Protein AF-A0AAE0R7J4-F1 (afdb_monomer)

Solvent-accessible surface area (backbone atoms only — not comparable to full-atom values): 12531 Å² total; per-residue (Å²): 138,86,79,84,83,80,80,79,62,89,83,64,93,68,50,64,68,46,39,61,54,33,54,76,75,49,68,82,75,88,57,99,50,63,44,72,56,44,67,49,100,83,72,50,68,43,52,47,42,59,65,94,63,86,86,85,73,84,79,70,55,59,58,98,89,43,75,54,78,89,76,80,68,85,74,55,61,62,58,50,51,47,50,50,50,50,50,50,49,50,49,51,52,49,50,50,51,50,52,51,52,51,51,50,51,51,51,52,51,52,50,52,51,52,50,51,52,50,51,52,52,51,52,52,51,50,51,51,50,53,50,50,50,52,51,50,52,50,51,50,50,51,51,50,51,52,50,50,50,53,50,51,50,52,51,52,50,51,51,50,51,51,51,50,53,51,50,50,52,50,52,53,51,52,51,52,51,50,52,52,52,50,52,53,52,51,52,50,50,51,52,51,51,52,51,50,53,52,51,5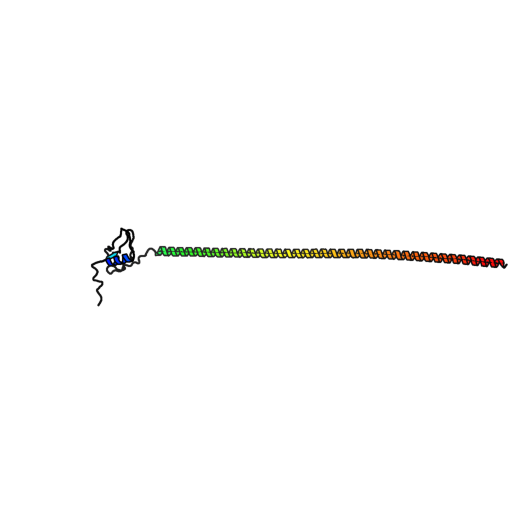2,52,50,53,52,52,52,53,51,53,53,54,60,75,75,109

Mean predicted aligned error: 19.79 Å

InterPro domains:
  IPR001879 GPCR, family 2, extracellular hormone receptor domain [PF02793] (33-70)
  IPR001879 GPCR, family 2, extracellular hormone receptor domain [PS50227] (14-73)
  IPR003051 GPCR, family 2, corticotropin releasing factor receptor [PR01279] (47-58)
  IPR003051 GPCR, family 2, corticotropin releasing factor receptor [PR01279] (60-77)
  IPR036445 GPCR family 2, extracellular hormone receptor domain superfamily [G3DSA:4.10.1240.10] (19-89)
  IPR036445 GPCR family 2, extracellular hormone receptor domain superfamily [SSF111418] (33-71)

Sequence (215 aa):
MEVSLLELLSVEVNCSVADAFGDAAYGNASDFLYCTGTADEIGTCWPRSGAGRVVARPCPDFINGVKYNSTNGGDDDVMMMVMMMVMMMMMMMMMMMVMVVMMMMMMMMMVMMMMMMMVMMVVMMMMMMMMMMMMVMVMVVMMVVMMMMMMMMMVMVMVVMMMMMMMMMVMMVMMMMMMMMVMMVVMMMVMVVMMMMMVMMVMMMMMMMMMVMMW

Foldseek 3Di:
DDDDPVVPPPPDLPLVVLQVVVCVVDPPPVAPAKDPWDADPQSDIDYIGGPPDDDDDQDDQDGPRDGDDSPPPPPVPVVVVVVVVVVVVVVVVVVVVVVVVVVVVVVVVVVVVVVVVVVVVVVVVVVVVVVVVVVVVVVVVVVVVVVVVVVVVVVVVVVVVVVVVVVVVVVVVVVVVVVVVVVVVVVVVVVVVVVVVVVVVVVVVVVVVVVVVVD

pLDDT: mean 76.68, std 13.71, range [39.44, 93.81]

Organism: NCBI:txid175788

Radius of gyration: 76.38 Å; Cα contacts (8 Å, |Δi|>4): 61; chains: 1; bounding box: 148×39×206 Å

Secondary structure (DSSP, 8-state):
----SSSS-SS---THHHHHHHHHHSTT---S-EEPPEE-TTSPEEPPEETT-----PPPSEETTEE------TTHHHHHHHHHHHHHHHHHHHHHHHHHHHHHHHHHHHHHHHHHHHHHHHHHHHHHHHHHHHHHHHHHHHHHHHHHHHHHHHHHHHHHHHHHHHHHHHHHHHHHHHHHHHHHHHHHHHHHHHHHHHHHHHHHHHHHHHHHHT-

Structure (mmCIF, N/CA/C/O backbone):
data_AF-A0AAE0R7J4-F1
#
_entry.id   AF-A0AAE0R7J4-F1
#
loop_
_atom_site.group_PDB
_atom_site.id
_atom_site.type_symbol
_atom_site.label_atom_id
_atom_site.label_alt_id
_atom_site.label_comp_id
_atom_site.label_asym_id
_atom_site.label_entity_id
_atom_site.label_seq_id
_atom_site.pdbx_PDB_ins_code
_atom_site.Cartn_x
_atom_site.Cartn_y
_atom_site.Cartn_z
_atom_site.occupancy
_atom_site.B_iso_or_equiv
_atom_site.auth_seq_id
_atom_site.auth_comp_id
_atom_site.auth_asym_id
_atom_site.auth_atom_id
_atom_site.pdbx_PDB_model_num
ATOM 1 N N . MET A 1 1 ? -40.544 9.259 118.645 1.00 42.66 1 MET A N 1
ATOM 2 C CA . MET A 1 1 ? -41.172 10.496 118.142 1.00 42.66 1 MET A CA 1
ATOM 3 C C . MET A 1 1 ? -40.492 10.757 116.811 1.00 42.66 1 MET A C 1
ATOM 5 O O . MET A 1 1 ? -39.319 11.069 116.837 1.00 42.66 1 MET A O 1
ATOM 9 N N . GLU A 1 2 ? -41.035 10.422 115.649 1.00 39.44 2 GLU A N 1
ATOM 10 C CA . GLU A 1 2 ? -42.417 10.564 115.195 1.00 39.44 2 GLU A CA 1
ATOM 11 C C . GLU A 1 2 ? -42.809 9.344 114.348 1.00 39.44 2 GLU A C 1
ATOM 13 O O . GLU A 1 2 ? -42.431 9.196 113.192 1.00 39.44 2 GLU A O 1
ATOM 18 N N . VAL A 1 3 ? -43.538 8.431 114.976 1.00 41.16 3 VAL A N 1
ATOM 19 C CA . VAL A 1 3 ? -44.507 7.575 114.292 1.00 41.16 3 VAL A CA 1
ATOM 20 C C . VAL A 1 3 ? -45.850 8.249 114.585 1.00 41.16 3 VAL A C 1
ATOM 22 O O . VAL A 1 3 ? -45.965 8.898 115.627 1.00 41.16 3 VAL A O 1
ATOM 25 N N . SER A 1 4 ? -46.829 8.100 113.693 1.00 48.62 4 SER A N 1
ATOM 26 C CA . SER A 1 4 ? -48.234 8.513 113.893 1.00 48.62 4 SER A CA 1
ATOM 27 C C . SER A 1 4 ? -48.632 9.908 113.383 1.00 48.62 4 SER A C 1
ATOM 29 O O . SER A 1 4 ? -49.157 10.730 114.124 1.00 48.62 4 SER A O 1
ATOM 31 N N . LEU A 1 5 ? -48.500 10.133 112.072 1.00 44.12 5 LEU A N 1
ATOM 32 C CA . LEU A 1 5 ? -49.376 11.077 111.348 1.00 44.12 5 LEU A CA 1
ATOM 33 C C . LEU A 1 5 ? -49.979 10.488 110.056 1.00 44.12 5 LEU A C 1
ATOM 35 O O . LEU A 1 5 ? -50.785 11.135 109.401 1.00 44.12 5 LEU A O 1
ATOM 39 N N . LEU A 1 6 ? -49.648 9.233 109.725 1.00 46.31 6 LEU A N 1
ATOM 40 C CA . LEU A 1 6 ? -50.167 8.507 108.554 1.00 46.31 6 LEU A CA 1
ATOM 41 C C . LEU A 1 6 ? -51.230 7.444 108.897 1.00 46.31 6 LEU A C 1
ATOM 43 O O . LEU A 1 6 ? -51.867 6.919 107.995 1.00 46.31 6 LEU A O 1
ATOM 47 N N . GLU A 1 7 ? -51.472 7.162 110.182 1.00 45.75 7 GLU A N 1
ATOM 48 C CA . GLU A 1 7 ? -52.477 6.180 110.641 1.00 45.75 7 GLU A CA 1
ATOM 49 C C . GLU A 1 7 ? -53.828 6.798 111.056 1.00 45.75 7 GLU A C 1
ATOM 51 O O . GLU A 1 7 ? -54.734 6.068 111.443 1.00 45.75 7 GLU A O 1
ATOM 56 N N . LEU A 1 8 ? -54.000 8.124 110.956 1.00 41.91 8 LEU A N 1
ATOM 57 C CA . LEU A 1 8 ? -55.230 8.820 111.384 1.00 41.91 8 LEU A CA 1
ATOM 58 C C . LEU A 1 8 ? -56.056 9.453 110.251 1.00 41.91 8 LEU A C 1
ATOM 60 O O . LEU A 1 8 ? -57.035 10.135 110.531 1.00 41.91 8 LEU A O 1
ATOM 64 N N . LEU A 1 9 ? -55.718 9.206 108.982 1.00 42.69 9 LEU A N 1
ATOM 65 C CA . LEU A 1 9 ? -56.510 9.671 107.827 1.00 42.69 9 LEU A CA 1
ATOM 66 C C . LEU A 1 9 ? -57.188 8.535 107.045 1.00 42.69 9 LEU A C 1
ATOM 68 O O . LEU A 1 9 ? -57.668 8.736 105.935 1.00 42.69 9 LEU A O 1
ATOM 72 N N . SER A 1 10 ? -57.305 7.347 107.641 1.00 46.66 10 SER A N 1
ATOM 73 C CA . SER A 1 10 ? -58.068 6.222 107.083 1.00 46.66 10 SER A CA 1
ATOM 74 C C . SER A 1 10 ? -59.595 6.385 107.158 1.00 46.66 10 SER A C 1
ATOM 76 O O . SER A 1 10 ? -60.314 5.444 106.839 1.00 46.66 10 SER A O 1
ATOM 78 N N . VAL A 1 11 ? -60.129 7.558 107.520 1.00 52.44 11 VAL A N 1
ATOM 79 C CA . VAL A 1 11 ? -61.579 7.821 107.496 1.00 52.44 11 VAL A CA 1
ATOM 80 C C . VAL A 1 11 ? -61.854 9.251 107.033 1.00 52.44 11 VAL A C 1
ATOM 82 O O . VAL A 1 11 ? -62.217 10.108 107.823 1.00 52.44 11 VAL A O 1
ATOM 85 N N . GLU A 1 12 ? -61.591 9.499 105.751 1.00 46.53 12 GLU A N 1
ATOM 86 C CA . GLU A 1 12 ? -62.303 10.411 104.839 1.00 46.53 12 GLU A CA 1
ATOM 87 C C . GLU A 1 12 ? -61.490 10.419 103.535 1.00 46.53 12 GLU A C 1
ATOM 89 O O . GLU A 1 12 ? -60.526 11.167 103.382 1.00 46.53 12 GLU A O 1
ATOM 94 N N . VAL A 1 13 ? -61.819 9.518 102.599 1.00 56.06 13 VAL A N 1
ATOM 95 C CA . VAL A 1 13 ? -61.161 9.449 101.283 1.00 56.06 13 VAL A CA 1
ATOM 96 C C . VAL A 1 13 ? -61.583 10.678 100.476 1.00 56.06 13 VAL A C 1
ATOM 98 O O . VAL A 1 13 ? -62.526 10.652 99.689 1.00 56.06 13 VAL A O 1
ATOM 101 N N . ASN A 1 14 ? -60.925 11.804 100.729 1.00 57.50 14 ASN A N 1
ATOM 102 C CA . ASN A 1 14 ? -61.206 13.061 100.061 1.00 57.50 14 ASN A CA 1
ATOM 103 C C . ASN A 1 14 ? -60.398 13.121 98.754 1.00 57.50 14 ASN A C 1
ATOM 105 O O . ASN A 1 14 ? -59.261 13.590 98.723 1.00 57.50 14 ASN A O 1
ATOM 109 N N . CYS A 1 15 ? -60.982 12.629 97.656 1.00 66.88 15 CYS A N 1
ATOM 110 C CA . CYS A 1 15 ? -60.344 12.597 96.330 1.00 66.88 15 CYS A CA 1
ATOM 111 C C . CYS A 1 15 ? -60.151 13.984 95.678 1.00 66.88 15 CYS A C 1
ATOM 113 O O . CYS A 1 15 ? -59.677 14.074 94.546 1.00 66.88 15 CYS A O 1
ATOM 115 N N . SER A 1 16 ? -60.445 15.072 96.394 1.00 63.25 16 SER A N 1
ATOM 116 C CA . SER A 1 16 ? -60.279 16.458 95.934 1.00 63.25 16 SER A CA 1
ATOM 117 C C . SER A 1 16 ? -58.837 16.818 95.551 1.00 63.25 16 SER A C 1
ATOM 119 O O . SER A 1 16 ? -58.625 17.611 94.635 1.00 63.25 16 SER A O 1
ATOM 121 N N . VAL A 1 17 ? -57.833 16.196 96.179 1.00 64.56 17 VAL A N 1
ATOM 122 C CA . VAL A 1 17 ? -56.418 16.388 95.801 1.00 64.56 17 VAL A CA 1
ATOM 123 C C . VAL A 1 17 ? -56.107 15.758 94.436 1.00 64.56 17 VAL A C 1
ATOM 125 O O . VAL A 1 17 ? -55.297 16.295 93.681 1.00 64.56 17 VAL A O 1
ATOM 128 N N . ALA A 1 18 ? -56.761 14.644 94.087 1.00 61.81 18 ALA A N 1
ATOM 129 C CA . ALA A 1 18 ? -56.584 13.990 92.790 1.00 61.81 18 ALA A CA 1
ATOM 130 C C . ALA A 1 18 ? -57.288 14.758 91.659 1.00 61.81 18 ALA A C 1
ATOM 132 O O . ALA A 1 18 ? -56.744 14.844 90.558 1.00 61.81 18 ALA A O 1
ATOM 133 N N . ASP A 1 19 ? -58.441 15.371 91.944 1.00 60.12 19 ASP A N 1
ATOM 134 C CA . ASP A 1 19 ? -59.138 16.247 90.994 1.00 60.12 19 ASP A CA 1
ATOM 135 C C . ASP A 1 19 ? -58.323 17.514 90.674 1.00 60.12 19 ASP A C 1
ATOM 137 O O . ASP A 1 19 ? -58.206 17.881 89.505 1.00 60.12 19 ASP A O 1
ATOM 141 N N . ALA A 1 20 ? -57.648 18.114 91.664 1.00 59.53 20 ALA A N 1
ATOM 142 C CA . ALA A 1 20 ? -56.785 19.282 91.443 1.00 59.53 20 ALA A CA 1
ATOM 143 C C . ALA A 1 20 ? -55.580 18.993 90.520 1.00 59.53 20 ALA A C 1
ATOM 145 O O . ALA A 1 20 ? -55.134 19.870 89.779 1.00 59.53 20 ALA A O 1
ATOM 146 N N . PHE A 1 21 ? -55.056 17.762 90.534 1.00 59.38 21 PHE A N 1
ATOM 147 C CA . PHE A 1 21 ? -53.996 17.334 89.611 1.00 59.38 21 PHE A CA 1
ATOM 148 C C . PHE A 1 21 ? -54.524 16.992 88.210 1.00 59.38 21 PHE A C 1
ATOM 150 O O . PHE A 1 21 ? -53.788 17.141 87.231 1.00 59.38 21 PHE A O 1
ATOM 157 N N . GLY A 1 22 ? -55.781 16.554 88.101 1.00 58.59 22 GLY A N 1
ATOM 158 C CA . GLY A 1 22 ? -56.435 16.275 86.821 1.00 58.59 22 GLY A CA 1
ATOM 159 C C . GLY A 1 22 ? -56.582 17.530 85.958 1.00 58.59 22 GLY A C 1
ATOM 160 O O . GLY A 1 22 ? -56.245 17.497 84.773 1.00 58.59 22 GLY A O 1
ATOM 161 N N . ASP A 1 23 ? -56.975 18.650 86.569 1.00 54.69 23 ASP A N 1
ATOM 162 C CA . ASP A 1 23 ? -57.183 19.926 85.868 1.00 54.69 23 ASP A CA 1
ATOM 163 C C . ASP A 1 23 ? -55.876 20.551 85.335 1.00 54.69 23 ASP A C 1
ATOM 165 O O . ASP A 1 23 ? -55.885 21.247 84.319 1.00 54.69 23 ASP A O 1
ATOM 169 N N . ALA A 1 24 ? -54.728 20.270 85.967 1.00 54.16 24 ALA A N 1
ATOM 170 C CA . ALA A 1 24 ? -53.419 20.732 85.492 1.00 54.16 24 ALA A CA 1
ATOM 171 C C . ALA A 1 24 ? -52.868 19.898 84.317 1.00 54.16 24 ALA A C 1
ATOM 173 O O . ALA A 1 24 ? -52.092 20.409 83.508 1.00 54.16 24 ALA A O 1
ATOM 174 N N . ALA A 1 25 ? -53.254 18.620 84.217 1.00 54.75 25 ALA A N 1
ATOM 175 C CA . ALA A 1 25 ? -52.789 17.703 83.172 1.00 54.75 25 ALA A CA 1
ATOM 176 C C . ALA A 1 25 ? -53.709 17.671 81.937 1.00 54.75 25 ALA A C 1
ATOM 178 O O . ALA A 1 25 ? -53.241 17.414 80.827 1.00 54.75 25 ALA A O 1
ATOM 179 N N . TYR A 1 26 ? -55.002 17.949 82.115 1.00 57.03 26 TYR A N 1
ATOM 180 C CA . TYR A 1 26 ? -56.009 17.971 81.056 1.00 57.03 26 TYR A CA 1
ATOM 181 C C . TYR A 1 26 ? -56.656 19.357 80.992 1.00 57.03 26 TYR A C 1
ATOM 183 O O . TYR A 1 26 ? -57.734 19.589 81.531 1.00 57.03 26 TYR A O 1
ATOM 191 N N . GLY A 1 27 ? -55.973 20.296 80.332 1.00 50.22 27 GLY A N 1
ATOM 192 C CA . GLY A 1 27 ? -56.477 21.654 80.134 1.00 50.22 27 GLY A CA 1
ATOM 193 C C . GLY A 1 27 ? -57.901 21.665 79.570 1.00 50.22 27 GLY A C 1
ATOM 194 O O . GLY A 1 27 ? -58.172 20.956 78.605 1.00 50.22 27 GLY A O 1
ATOM 195 N N . ASN A 1 28 ? -58.783 22.458 80.195 1.00 53.09 28 ASN A N 1
ATOM 196 C CA . ASN A 1 28 ? -60.159 22.778 79.788 1.00 53.09 28 ASN A CA 1
ATOM 197 C C . ASN A 1 28 ? -60.787 21.770 78.809 1.00 53.09 28 ASN A C 1
ATOM 199 O O . ASN A 1 28 ? -61.006 22.078 77.633 1.00 53.09 28 ASN A O 1
ATOM 203 N N . ALA A 1 29 ? -61.093 20.566 79.302 1.00 53.84 29 ALA A N 1
ATOM 204 C CA . ALA A 1 29 ? -61.943 19.625 78.587 1.00 53.84 29 ALA A CA 1
ATOM 205 C C . ALA A 1 29 ? -63.323 20.272 78.393 1.00 53.84 29 ALA A C 1
ATOM 207 O O . ALA A 1 29 ? -64.156 20.309 79.294 1.00 53.84 29 ALA A O 1
ATOM 208 N N . SER A 1 30 ? -63.545 20.819 77.203 1.00 56.62 30 SER A N 1
ATOM 209 C CA . SER A 1 30 ? -64.790 21.449 76.758 1.00 56.62 30 SER A CA 1
ATOM 210 C C . SER A 1 30 ? -65.842 20.416 76.320 1.00 56.62 30 SER A C 1
ATOM 212 O O . SER A 1 30 ? -66.694 20.709 75.487 1.00 56.62 30 SER A O 1
ATOM 214 N N . ASP A 1 31 ? -65.822 19.222 76.921 1.00 57.09 31 ASP A N 1
ATOM 215 C CA . ASP A 1 31 ? -66.754 18.135 76.630 1.00 57.09 31 ASP A CA 1
ATOM 216 C C . ASP A 1 31 ? -67.822 18.037 77.725 1.00 57.09 31 ASP A C 1
ATOM 218 O O . ASP A 1 31 ? -67.545 17.827 78.906 1.00 57.09 31 ASP A O 1
ATOM 222 N N . PHE A 1 32 ? -69.078 18.177 77.309 1.00 63.38 32 PHE A N 1
ATOM 223 C CA . PHE A 1 32 ? -70.279 18.242 78.149 1.00 63.38 32 PHE A CA 1
ATOM 224 C C . PHE A 1 32 ? -70.572 16.941 78.940 1.00 63.38 32 PHE A C 1
ATOM 226 O O . PHE A 1 32 ? -71.517 16.900 79.724 1.00 63.38 32 PHE A O 1
ATOM 233 N N . LEU A 1 33 ? -69.769 15.879 78.763 1.00 72.00 33 LEU A N 1
ATOM 234 C CA . LEU A 1 33 ? -69.853 14.608 79.490 1.00 72.00 33 LEU A CA 1
ATOM 235 C C . LEU A 1 33 ? -68.482 14.210 80.069 1.00 72.00 33 LEU A C 1
ATOM 237 O O . LEU A 1 33 ? -67.529 13.936 79.338 1.00 72.00 33 LEU A O 1
ATOM 241 N N . TYR A 1 34 ? -68.409 14.098 81.393 1.00 77.06 34 TYR A N 1
ATOM 242 C CA . TYR A 1 34 ? -67.220 13.672 82.129 1.00 77.06 34 TYR A CA 1
ATOM 243 C C . TYR A 1 34 ? -67.593 12.687 83.241 1.00 77.06 34 TYR A C 1
ATOM 245 O O . TYR A 1 34 ? -68.695 12.734 83.787 1.00 77.06 34 TYR A O 1
ATOM 253 N N . CYS A 1 35 ? -66.655 11.815 83.599 1.00 77.75 35 CYS A N 1
ATOM 254 C CA . CYS A 1 35 ? -66.719 10.984 84.793 1.00 77.75 35 CYS A CA 1
ATOM 255 C C . CYS A 1 35 ? -66.045 11.742 85.942 1.00 77.75 35 CYS A C 1
ATOM 257 O O . CYS A 1 35 ? -64.885 12.140 85.823 1.00 77.75 35 CYS A O 1
ATOM 259 N N . THR A 1 36 ? -66.777 11.985 87.029 1.00 77.88 36 THR A N 1
ATOM 260 C CA . THR A 1 36 ? -66.238 12.609 88.248 1.00 77.88 36 THR A CA 1
ATOM 261 C C . THR A 1 36 ? -65.202 11.710 88.908 1.00 77.88 36 THR A C 1
ATOM 263 O O . THR A 1 36 ? -65.285 10.485 88.786 1.00 77.88 36 THR A O 1
ATOM 266 N N . GLY A 1 37 ? -64.248 12.311 89.622 1.00 77.00 37 GLY A N 1
ATOM 267 C CA . GLY A 1 37 ? -63.324 11.543 90.438 1.00 77.00 37 GLY A CA 1
ATOM 268 C C . GLY A 1 37 ? -64.090 10.711 91.466 1.00 77.00 37 GLY A C 1
ATOM 269 O O . GLY A 1 37 ? -65.016 11.203 92.112 1.00 77.00 37 GLY A O 1
ATOM 270 N N . THR A 1 38 ? -63.762 9.427 91.571 1.00 78.88 38 THR A N 1
ATOM 271 C CA . THR A 1 38 ? -64.436 8.488 92.479 1.00 78.88 38 THR A CA 1
ATOM 272 C C . THR A 1 38 ? -63.402 7.649 93.208 1.00 78.88 38 THR A C 1
ATOM 274 O O . THR A 1 38 ? -62.336 7.357 92.670 1.00 78.88 38 THR A O 1
ATOM 277 N N . ALA A 1 39 ? -63.697 7.294 94.453 1.00 79.81 39 ALA A N 1
ATOM 278 C CA . ALA A 1 39 ? -62.933 6.286 95.168 1.00 79.81 39 ALA A CA 1
ATOM 279 C C . ALA A 1 39 ? -63.532 4.912 94.866 1.00 79.81 39 ALA A C 1
ATOM 281 O O . ALA A 1 39 ? -64.756 4.761 94.876 1.00 79.81 39 ALA A O 1
ATOM 282 N N . ASP A 1 40 ? -62.682 3.927 94.602 1.00 78.94 40 ASP A N 1
ATOM 283 C CA . ASP A 1 40 ? -63.113 2.532 94.561 1.00 78.94 40 ASP A CA 1
ATOM 284 C C . ASP A 1 40 ? -63.216 1.924 95.971 1.00 78.94 40 ASP A C 1
ATOM 286 O O . ASP A 1 40 ? -62.810 2.519 96.972 1.00 78.94 40 ASP A O 1
ATOM 290 N N . GLU A 1 41 ? -63.753 0.704 96.053 1.00 76.81 41 GLU A N 1
ATOM 291 C CA . GLU A 1 41 ? -63.905 -0.053 97.308 1.00 76.81 41 GLU A CA 1
ATOM 292 C C . GLU A 1 41 ? -62.565 -0.396 97.984 1.00 76.81 41 GLU A C 1
ATOM 294 O O . GLU A 1 41 ? -62.541 -0.869 99.119 1.00 76.81 41 GLU A O 1
ATOM 299 N N . ILE A 1 42 ? -61.444 -0.148 97.301 1.00 72.69 42 ILE A N 1
ATOM 300 C CA . ILE A 1 42 ? -60.087 -0.423 97.773 1.00 72.69 42 ILE A CA 1
ATOM 301 C C . ILE A 1 42 ? -59.423 0.859 98.316 1.00 72.69 42 ILE A C 1
ATOM 303 O O . ILE A 1 42 ? -58.293 0.826 98.803 1.00 72.69 42 ILE A O 1
ATOM 307 N N . GLY A 1 43 ? -60.130 1.995 98.280 1.00 73.62 43 GLY A N 1
ATOM 308 C CA . GLY A 1 43 ? -59.646 3.286 98.769 1.00 73.62 43 GLY A CA 1
ATOM 309 C C . GLY A 1 43 ? -58.726 4.016 97.786 1.00 73.62 43 GLY A C 1
ATOM 310 O O . GLY A 1 43 ? -58.049 4.969 98.176 1.00 73.62 43 GLY A O 1
ATOM 311 N N . THR A 1 44 ? -58.692 3.603 96.517 1.00 75.62 44 THR A N 1
ATOM 312 C CA . THR A 1 44 ? -57.918 4.269 95.465 1.00 75.62 44 THR A CA 1
ATOM 313 C C . THR A 1 44 ? -58.767 5.347 94.797 1.00 75.62 44 THR A C 1
ATOM 315 O O . THR A 1 44 ? -59.860 5.083 94.301 1.00 75.62 44 THR A O 1
ATOM 318 N N . CYS A 1 45 ? -58.254 6.579 94.750 1.00 82.44 45 CYS A N 1
ATOM 319 C CA . CYS A 1 45 ? -58.904 7.673 94.031 1.00 82.44 45 CYS A CA 1
ATOM 320 C C . CYS A 1 45 ? -58.617 7.602 92.526 1.00 82.44 45 CYS A C 1
ATOM 322 O O . CYS A 1 45 ? -57.460 7.639 92.088 1.00 82.44 45 CYS A O 1
ATOM 324 N N . TRP A 1 46 ? -59.688 7.585 91.742 1.00 80.31 46 TRP A N 1
ATOM 325 C CA . TRP A 1 46 ? -59.683 7.733 90.293 1.00 80.31 46 TRP A CA 1
ATOM 326 C C . TRP A 1 46 ? -59.881 9.211 89.942 1.00 80.31 46 TRP A C 1
ATOM 328 O O . TRP A 1 46 ? -60.830 9.812 90.444 1.00 80.31 46 TRP A O 1
ATOM 338 N N . PRO A 1 47 ? -59.007 9.827 89.125 1.00 77.56 47 PRO A N 1
ATOM 339 C CA . PRO A 1 47 ? -59.145 11.232 88.756 1.00 77.56 47 PRO A CA 1
ATOM 340 C C . PRO A 1 47 ? -60.291 11.436 87.759 1.00 77.56 47 PRO A C 1
ATOM 342 O O . PRO A 1 47 ? -60.656 10.521 87.010 1.00 77.56 47 PRO A O 1
ATOM 345 N N . ARG A 1 48 ? -60.816 12.663 87.703 1.00 76.81 48 ARG A N 1
ATOM 346 C CA . ARG A 1 48 ? -61.776 13.074 86.675 1.00 76.81 48 ARG A CA 1
ATOM 347 C C . ARG A 1 48 ? -61.270 12.759 85.262 1.00 76.81 48 ARG A C 1
ATOM 349 O O . ARG A 1 48 ? -60.115 13.015 84.925 1.00 76.81 48 ARG A O 1
ATOM 356 N N . SER A 1 49 ? -62.152 12.224 84.420 1.00 76.12 49 SER A N 1
ATOM 357 C CA . SER A 1 49 ? -61.831 11.851 83.035 1.00 76.12 49 SER A CA 1
ATOM 358 C C . SER A 1 49 ? -62.970 12.176 82.066 1.00 76.12 49 SER A C 1
ATOM 360 O O . SER A 1 49 ? -64.132 12.266 82.458 1.00 76.12 49 SER A O 1
ATOM 362 N N . GLY A 1 50 ? -62.644 12.401 80.790 1.00 78.06 50 GLY A N 1
ATOM 363 C CA . GLY A 1 50 ? -63.644 12.612 79.736 1.00 78.06 50 GLY A CA 1
ATOM 364 C C . GLY A 1 50 ? -64.375 11.313 79.386 1.00 78.06 50 GLY A C 1
ATOM 365 O O . GLY A 1 50 ? -63.753 10.247 79.346 1.00 78.06 50 GLY A O 1
ATOM 366 N N . ALA A 1 51 ? -65.683 11.389 79.120 1.00 73.62 51 ALA A N 1
ATOM 367 C CA . ALA A 1 51 ? -66.474 10.205 78.791 1.00 73.62 51 ALA A CA 1
ATOM 368 C C . ALA A 1 51 ? -65.936 9.492 77.533 1.00 73.62 51 ALA A C 1
ATOM 370 O O . ALA A 1 51 ? -65.615 10.123 76.528 1.00 73.62 51 ALA A O 1
ATOM 371 N N . GLY A 1 52 ? -65.828 8.161 77.595 1.00 75.19 52 GLY A N 1
ATOM 372 C CA . GLY A 1 52 ? -65.324 7.329 76.493 1.00 75.19 52 GLY A CA 1
ATOM 373 C C . GLY A 1 52 ? -63.807 7.105 76.476 1.00 75.19 52 GLY A C 1
ATOM 374 O O . GLY A 1 52 ? -63.317 6.403 75.593 1.00 75.19 52 GLY A O 1
ATOM 375 N N . ARG A 1 53 ? -63.051 7.647 77.441 1.00 72.06 53 ARG A N 1
ATOM 376 C CA . ARG A 1 53 ? -61.621 7.342 77.609 1.00 72.06 53 ARG A CA 1
ATOM 377 C C . ARG A 1 53 ? -61.401 6.307 78.707 1.00 72.06 53 ARG A C 1
ATOM 379 O O . ARG A 1 53 ? -61.993 6.388 79.777 1.00 72.06 53 ARG A O 1
ATOM 386 N N . VAL A 1 54 ? -60.508 5.354 78.448 1.00 76.50 54 VAL A N 1
ATOM 387 C CA . VAL A 1 54 ? -60.060 4.382 79.451 1.00 76.50 54 VAL A CA 1
ATOM 388 C C . VAL A 1 54 ? -58.943 5.018 80.270 1.00 76.50 54 VAL A C 1
ATOM 390 O O . VAL A 1 54 ? -57.906 5.397 79.726 1.00 76.50 54 VAL A O 1
ATOM 393 N N . VAL A 1 55 ? -59.153 5.139 81.578 1.00 73.50 55 VAL A N 1
ATOM 394 C CA . VAL A 1 55 ? -58.113 5.558 82.520 1.00 73.50 55 VAL A CA 1
ATOM 395 C C . VAL A 1 55 ? -57.438 4.298 83.038 1.00 73.50 55 VAL A C 1
ATOM 397 O O . VAL A 1 55 ? -58.067 3.490 83.710 1.00 73.50 55 VAL A O 1
ATOM 400 N N . ALA A 1 56 ? -56.162 4.118 82.710 1.00 73.19 56 ALA A N 1
ATOM 401 C CA . ALA A 1 56 ? -55.355 3.026 83.236 1.00 73.19 56 ALA A CA 1
ATOM 402 C C . ALA A 1 56 ? -54.354 3.588 84.246 1.00 73.19 56 ALA A C 1
ATOM 404 O O . ALA A 1 56 ? -53.591 4.505 83.932 1.00 73.19 56 ALA A O 1
ATOM 405 N N . ARG A 1 57 ? -54.352 3.031 85.457 1.00 68.94 57 ARG A N 1
ATOM 406 C CA . ARG A 1 57 ? -53.308 3.270 86.451 1.00 68.94 57 ARG A CA 1
ATOM 407 C C . ARG A 1 57 ? -52.639 1.947 86.809 1.00 68.94 57 ARG A C 1
ATOM 409 O O . ARG A 1 57 ? -53.329 0.929 86.880 1.00 68.94 57 ARG A O 1
ATOM 416 N N . PRO A 1 58 ? -51.315 1.948 87.028 1.00 67.94 58 PRO A N 1
ATOM 417 C CA . PRO A 1 58 ? -50.652 0.787 87.592 1.00 67.94 58 PRO A CA 1
ATOM 418 C C . PRO A 1 58 ? -51.263 0.478 88.962 1.00 67.94 58 PRO A C 1
ATOM 420 O O . PRO A 1 58 ? -51.588 1.392 89.725 1.00 67.94 58 PRO A O 1
ATOM 423 N N . CYS A 1 59 ? -51.453 -0.811 89.242 1.00 69.50 59 CYS A N 1
ATOM 424 C CA . CYS A 1 59 ? -51.9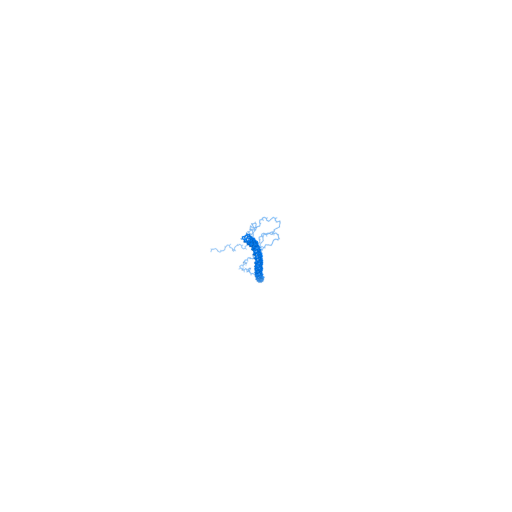85 -1.264 90.521 1.00 69.50 59 CYS A CA 1
ATOM 425 C C . CYS A 1 59 ? -51.044 -0.815 91.654 1.00 69.50 59 CYS A C 1
ATOM 427 O O . CYS A 1 59 ? -49.826 -0.868 91.473 1.00 69.50 59 CYS A O 1
ATOM 429 N N . PRO A 1 60 ? -51.573 -0.359 92.802 1.00 71.62 60 PRO A N 1
ATOM 430 C CA . PRO A 1 60 ? -50.747 0.034 93.933 1.00 71.62 60 PRO A CA 1
ATOM 431 C C . PRO A 1 60 ? -49.943 -1.160 94.453 1.00 71.62 60 PRO A C 1
ATOM 433 O O . PRO A 1 60 ? -50.453 -2.274 94.563 1.00 71.62 60 PRO A O 1
ATOM 436 N N . ASP A 1 61 ? -48.686 -0.911 94.819 1.00 72.88 61 ASP A N 1
ATOM 437 C CA . ASP A 1 61 ? -47.774 -1.970 95.255 1.00 72.88 61 ASP A CA 1
ATOM 438 C C . ASP A 1 61 ? -48.190 -2.606 96.591 1.00 72.88 61 ASP A C 1
ATOM 440 O O . ASP A 1 61 ? -47.772 -3.723 96.883 1.00 72.88 61 ASP A O 1
ATOM 444 N N . PHE A 1 62 ? -49.011 -1.927 97.403 1.00 72.19 62 PHE A N 1
ATOM 445 C CA . PHE A 1 62 ? -49.476 -2.404 98.707 1.00 72.19 62 PHE A CA 1
ATOM 446 C C . PHE A 1 62 ? -50.949 -2.055 98.943 1.00 72.19 62 PHE A C 1
ATOM 448 O O . PHE A 1 62 ? -51.340 -0.900 98.787 1.00 72.19 62 PHE A O 1
ATOM 455 N N . ILE A 1 63 ? -51.747 -3.027 99.395 1.00 76.31 63 ILE A N 1
ATOM 456 C CA . ILE A 1 63 ? -53.122 -2.810 99.882 1.00 76.31 63 ILE A CA 1
ATOM 457 C C . ILE A 1 63 ? -53.252 -3.544 101.221 1.00 76.31 63 ILE A C 1
ATOM 459 O O . ILE A 1 63 ? -52.879 -4.713 101.321 1.00 76.31 63 ILE A O 1
ATOM 463 N N . ASN A 1 64 ? -53.742 -2.862 102.263 1.00 68.12 64 ASN A N 1
ATOM 464 C CA . ASN A 1 64 ? -53.927 -3.417 103.616 1.00 68.12 64 ASN A CA 1
ATOM 465 C C . ASN A 1 64 ? -52.679 -4.129 104.190 1.00 68.12 64 ASN A C 1
ATOM 467 O O . ASN A 1 64 ? -52.790 -5.139 104.880 1.00 68.12 64 ASN A O 1
ATOM 471 N N . GLY A 1 65 ? -51.479 -3.617 103.888 1.00 72.31 65 GLY A N 1
ATOM 472 C CA . GLY A 1 65 ? -50.206 -4.151 104.394 1.00 72.31 65 GLY A CA 1
ATOM 473 C C . GLY A 1 65 ? -49.625 -5.337 103.612 1.00 72.31 65 GLY A C 1
ATOM 474 O O . GLY A 1 65 ? -48.550 -5.819 103.967 1.00 72.31 65 GLY A O 1
ATOM 475 N N . VAL A 1 66 ? -50.278 -5.791 102.536 1.00 70.19 66 VAL A N 1
ATOM 476 C CA . VAL A 1 66 ? -49.797 -6.887 101.676 1.00 70.19 66 VAL A CA 1
ATOM 477 C C . VAL A 1 66 ? -49.261 -6.326 100.357 1.00 70.19 66 VAL A C 1
ATOM 479 O O . VAL A 1 66 ? -49.942 -5.532 99.709 1.00 70.19 66 VAL A O 1
ATOM 482 N N . LYS A 1 67 ? -48.046 -6.739 99.960 1.00 77.31 67 LYS A N 1
ATOM 483 C CA . LYS A 1 67 ? -47.402 -6.322 98.703 1.00 77.31 67 LYS A CA 1
ATOM 484 C C . LYS A 1 67 ? -47.931 -7.128 97.512 1.00 77.31 67 LYS A C 1
ATOM 486 O O . LYS A 1 67 ? -47.770 -8.349 97.505 1.00 77.31 67 LYS A O 1
ATOM 491 N N . TYR A 1 68 ? -48.487 -6.472 96.495 1.00 64.44 68 TYR A N 1
ATOM 492 C CA . TYR A 1 68 ? -48.903 -7.121 95.247 1.00 64.44 68 TYR A CA 1
ATOM 493 C C . TYR A 1 68 ? -47.736 -7.148 94.259 1.00 64.44 68 TYR A C 1
ATOM 495 O O . TYR A 1 68 ? -47.052 -6.151 94.042 1.00 64.44 68 TYR A O 1
ATOM 503 N N . ASN A 1 69 ? -47.463 -8.321 93.687 1.00 62.97 69 ASN A N 1
ATOM 504 C CA . ASN A 1 69 ? -46.361 -8.496 92.754 1.00 62.97 69 ASN A CA 1
ATOM 505 C C . ASN A 1 69 ? -46.850 -8.240 91.322 1.00 62.97 69 ASN A C 1
ATOM 507 O O . ASN A 1 69 ? -47.363 -9.140 90.663 1.00 62.97 69 ASN A O 1
ATOM 511 N N . SER A 1 70 ? -46.681 -7.012 90.836 1.00 58.81 70 SER A N 1
ATOM 512 C CA . SER A 1 70 ? -47.101 -6.556 89.499 1.00 58.81 70 SER A CA 1
ATOM 513 C C . SER A 1 70 ? -46.278 -7.148 88.336 1.00 58.81 70 SER A C 1
ATOM 515 O O . SER A 1 70 ? -46.313 -6.625 87.229 1.00 58.81 70 SER A O 1
ATOM 517 N N . THR A 1 71 ? -45.519 -8.227 88.565 1.00 55.50 71 THR A N 1
ATOM 518 C CA . THR A 1 71 ? -44.635 -8.880 87.579 1.00 55.50 71 THR A CA 1
ATOM 519 C C . THR A 1 71 ? -45.223 -10.160 86.972 1.00 55.50 71 THR A C 1
ATOM 521 O O . THR A 1 71 ? -44.482 -11.033 86.535 1.00 55.50 71 THR A O 1
ATOM 524 N N . ASN A 1 72 ? -46.549 -10.277 86.862 1.00 52.72 72 ASN A N 1
ATOM 525 C CA . ASN A 1 72 ? -47.166 -11.306 86.012 1.00 52.72 72 ASN A CA 1
ATOM 526 C C . ASN A 1 72 ? -47.262 -10.817 84.555 1.00 52.72 72 ASN A C 1
ATOM 528 O O . ASN A 1 72 ? -48.348 -10.616 84.021 1.00 52.72 72 ASN A O 1
ATOM 532 N N . GLY A 1 73 ? -46.102 -10.621 83.924 1.00 51.31 73 GLY A N 1
ATOM 533 C CA . GLY A 1 73 ? -45.942 -10.467 82.473 1.00 51.31 73 GLY A CA 1
ATOM 534 C C . GLY A 1 73 ? -45.591 -11.809 81.827 1.00 51.31 73 GLY A C 1
ATOM 535 O O . GLY A 1 73 ? -44.551 -11.941 81.199 1.00 51.31 73 GLY A O 1
ATOM 536 N N . GLY A 1 74 ? -46.413 -12.831 82.071 1.00 48.97 74 GLY A N 1
ATOM 537 C CA . GLY A 1 74 ? -46.110 -14.229 81.747 1.00 48.97 74 GLY A CA 1
ATOM 538 C C . GLY A 1 74 ? -46.348 -14.667 80.299 1.00 48.97 74 GLY A C 1
ATOM 539 O O . GLY A 1 74 ? -46.218 -15.856 80.041 1.00 48.97 74 GLY A O 1
ATOM 540 N N . ASP A 1 75 ? -46.681 -13.761 79.373 1.00 53.12 75 ASP A N 1
ATOM 541 C CA . ASP A 1 75 ? -47.021 -14.125 77.984 1.00 53.12 75 ASP A CA 1
ATOM 542 C C . ASP A 1 75 ? -46.218 -13.378 76.896 1.00 53.12 75 ASP A C 1
ATOM 544 O O . ASP A 1 75 ? -46.347 -13.699 75.713 1.00 53.12 75 ASP A O 1
ATOM 548 N N . ASP A 1 76 ? -45.316 -12.455 77.252 1.00 53.06 76 ASP A N 1
ATOM 549 C CA . ASP A 1 76 ? -44.515 -11.716 76.257 1.00 53.06 76 ASP A CA 1
ATOM 550 C C . ASP A 1 76 ? -43.151 -12.367 75.954 1.00 53.06 76 ASP A C 1
ATOM 552 O O . ASP A 1 76 ? -42.561 -12.116 74.899 1.00 53.06 76 ASP A O 1
ATOM 556 N N . ASP A 1 77 ? -42.652 -13.262 76.811 1.00 55.44 77 ASP A N 1
ATOM 557 C CA . ASP A 1 77 ? -41.309 -13.840 76.652 1.00 55.44 77 ASP A CA 1
ATOM 558 C C . ASP A 1 77 ? -41.206 -14.792 75.455 1.00 55.44 77 ASP A C 1
ATOM 560 O O . ASP A 1 77 ? -40.168 -14.855 74.795 1.00 55.44 77 ASP A O 1
ATOM 564 N N . VAL A 1 78 ? -42.285 -15.504 75.110 1.00 57.84 78 VAL A N 1
ATOM 565 C CA . VAL A 1 78 ? -42.267 -16.441 73.977 1.00 57.84 78 VAL A CA 1
ATOM 566 C C . VAL A 1 78 ? -42.405 -15.694 72.652 1.00 57.84 78 VAL A C 1
ATOM 568 O O . VAL A 1 78 ? -41.689 -16.008 71.706 1.00 57.84 78 VAL A O 1
ATOM 571 N N . MET A 1 79 ? -43.254 -14.661 72.570 1.00 57.12 79 MET A N 1
ATOM 572 C CA . MET A 1 79 ? -43.350 -13.839 71.356 1.00 57.12 79 MET A CA 1
ATOM 573 C C . MET A 1 79 ? -42.099 -12.982 71.143 1.00 57.12 79 MET A C 1
ATOM 575 O O . MET A 1 79 ? -41.670 -12.843 69.997 1.00 57.12 79 MET A O 1
ATOM 579 N N . MET A 1 80 ? -41.455 -12.480 72.204 1.00 57.56 80 MET A N 1
ATOM 580 C CA . MET A 1 80 ? -40.178 -11.769 72.082 1.00 57.56 80 MET A CA 1
ATOM 581 C C . MET A 1 80 ? -38.997 -12.711 71.804 1.00 57.56 80 MET A C 1
ATOM 583 O O . MET A 1 80 ? -38.167 -12.370 70.961 1.00 57.56 80 MET A O 1
ATOM 587 N N . MET A 1 81 ? -38.931 -13.919 72.385 1.00 59.41 81 MET A N 1
ATOM 588 C CA . MET A 1 81 ? -37.920 -14.920 71.998 1.00 59.41 81 MET A CA 1
ATOM 589 C C . MET A 1 81 ? -38.117 -15.420 70.565 1.00 59.41 81 MET A C 1
ATOM 591 O O . MET A 1 81 ? -37.133 -15.570 69.842 1.00 59.41 81 MET A O 1
ATOM 595 N N . VAL A 1 82 ? -39.359 -15.640 70.119 1.00 61.22 82 VAL A N 1
ATOM 596 C CA . VAL A 1 82 ? -39.655 -16.037 68.734 1.00 61.22 82 VAL A CA 1
ATOM 597 C C . VAL A 1 82 ? -39.386 -14.877 67.778 1.00 61.22 82 VAL A C 1
ATOM 599 O O . VAL A 1 82 ? -38.750 -15.105 66.755 1.00 61.22 82 VAL A O 1
ATOM 602 N N . MET A 1 83 ? -39.747 -13.629 68.102 1.00 64.06 83 MET A N 1
ATOM 603 C CA . MET A 1 83 ? -39.350 -12.471 67.289 1.00 64.06 83 MET A CA 1
ATOM 604 C C . MET A 1 83 ? -37.830 -12.285 67.250 1.00 64.06 83 MET A C 1
ATOM 606 O O . MET A 1 83 ? -37.304 -11.989 66.181 1.00 64.06 83 MET A O 1
ATOM 610 N N . MET A 1 84 ? -37.099 -12.503 68.350 1.00 65.56 84 MET A N 1
ATOM 611 C CA . MET A 1 84 ? -35.631 -12.449 68.339 1.00 65.56 84 MET A CA 1
ATOM 612 C C . MET A 1 84 ? -35.010 -13.615 67.558 1.00 65.56 84 MET A C 1
ATOM 614 O O . MET A 1 84 ? -34.079 -13.382 66.789 1.00 65.56 84 MET A O 1
ATOM 618 N N . MET A 1 85 ? -35.529 -14.843 67.668 1.00 66.62 85 MET A N 1
ATOM 619 C CA . MET A 1 85 ? -35.075 -15.981 66.856 1.00 66.62 85 MET A CA 1
ATOM 620 C C . MET A 1 85 ? -35.395 -15.788 65.372 1.00 66.62 85 MET A C 1
ATOM 622 O O . MET A 1 85 ? -34.547 -16.074 64.531 1.00 66.62 85 MET A O 1
ATOM 626 N N . VAL A 1 86 ? -36.574 -15.259 65.035 1.00 69.38 86 VAL A N 1
ATOM 627 C CA . VAL A 1 86 ? -36.980 -14.955 63.655 1.00 69.38 86 VAL A CA 1
ATOM 628 C C . VAL A 1 86 ? -36.168 -13.786 63.098 1.00 69.38 86 VAL A C 1
ATOM 630 O O . VAL A 1 86 ? -35.723 -13.865 61.956 1.00 69.38 86 VAL A O 1
ATOM 633 N N . MET A 1 87 ? -35.882 -12.745 63.888 1.00 70.12 87 MET A N 1
ATOM 634 C CA . MET A 1 87 ? -34.970 -11.673 63.478 1.00 70.12 87 MET A CA 1
ATOM 635 C C . MET A 1 87 ? -33.529 -12.170 63.326 1.00 70.12 87 MET A C 1
ATOM 637 O O . MET A 1 87 ? -32.873 -11.786 62.361 1.00 70.12 87 MET A O 1
ATOM 641 N N . MET A 1 88 ? -33.039 -13.072 64.183 1.00 71.19 88 MET A N 1
ATOM 642 C CA . MET A 1 88 ? -31.726 -13.699 63.990 1.00 71.19 88 MET A CA 1
ATOM 643 C C . MET A 1 88 ? -31.694 -14.617 62.760 1.00 71.19 88 MET A C 1
ATOM 645 O O . MET A 1 88 ? -30.718 -14.583 62.012 1.00 71.19 88 MET A O 1
ATOM 649 N N . MET A 1 89 ? -32.752 -15.388 62.488 1.00 73.69 89 MET A N 1
ATOM 650 C CA . MET A 1 89 ? -32.857 -16.204 61.271 1.00 73.69 89 MET A CA 1
ATOM 651 C C . MET A 1 89 ? -32.949 -15.341 60.009 1.00 73.69 89 MET A C 1
ATOM 653 O O . MET A 1 89 ? -32.274 -15.640 59.024 1.00 73.69 89 MET A O 1
ATOM 657 N N . MET A 1 90 ? -33.723 -14.252 60.029 1.00 72.75 90 MET A N 1
ATOM 658 C CA . MET A 1 90 ? -33.788 -13.303 58.915 1.00 72.75 90 MET A CA 1
ATOM 659 C C . MET A 1 90 ? -32.466 -12.558 58.722 1.00 72.75 90 MET A C 1
ATOM 661 O O . MET A 1 90 ? -32.039 -12.387 57.582 1.00 72.75 90 MET A O 1
ATOM 665 N N . MET A 1 91 ? -31.765 -12.179 59.796 1.00 72.88 91 MET A N 1
ATOM 666 C CA . MET A 1 91 ? -30.425 -11.595 59.690 1.00 72.88 91 MET A CA 1
ATOM 667 C C . MET A 1 91 ? -29.396 -12.599 59.165 1.00 72.88 91 MET A C 1
ATOM 669 O O . MET A 1 91 ? -28.575 -12.224 58.333 1.00 72.88 91 MET A O 1
ATOM 673 N N . MET A 1 92 ? -29.457 -13.876 59.557 1.00 74.88 92 MET A N 1
ATOM 674 C CA . MET A 1 92 ? -28.593 -14.913 58.980 1.00 74.88 92 MET A CA 1
ATOM 675 C C . MET A 1 92 ? -28.914 -15.190 57.506 1.00 74.88 92 MET A C 1
ATOM 677 O O . MET A 1 92 ? -27.988 -15.344 56.709 1.00 74.88 92 MET A O 1
ATOM 681 N N . MET A 1 93 ? -30.190 -15.191 57.106 1.00 77.25 93 MET A N 1
ATOM 682 C CA . MET A 1 93 ? -30.570 -15.293 55.692 1.00 77.25 93 MET A CA 1
ATOM 683 C C . MET A 1 93 ? -30.127 -14.070 54.884 1.00 77.25 93 MET A C 1
ATOM 685 O O . MET A 1 93 ? -29.602 -14.239 53.784 1.00 77.25 93 MET A O 1
ATOM 689 N N . MET A 1 94 ? -30.259 -12.853 55.422 1.00 76.75 94 MET A N 1
ATOM 690 C CA . MET A 1 94 ? -29.730 -11.653 54.770 1.00 76.75 94 MET A CA 1
ATOM 691 C C . MET A 1 94 ? -28.204 -11.684 54.679 1.00 76.75 94 MET A C 1
ATOM 693 O O . MET A 1 94 ? -27.669 -11.382 53.621 1.00 76.75 94 MET A O 1
ATOM 697 N N . MET A 1 95 ? -27.493 -12.122 55.719 1.00 77.44 95 MET A N 1
ATOM 698 C CA . MET A 1 95 ? -26.033 -12.280 55.683 1.00 77.44 95 MET A CA 1
ATOM 699 C C . MET A 1 95 ? -25.593 -13.336 54.661 1.00 77.44 95 MET A C 1
ATOM 701 O O . MET A 1 95 ? -24.637 -13.102 53.922 1.00 77.44 95 MET A O 1
ATOM 705 N N . MET A 1 96 ? -26.308 -14.462 54.546 1.00 79.38 96 MET A N 1
ATOM 706 C CA . MET A 1 96 ? -26.051 -15.443 53.485 1.00 79.38 96 MET A CA 1
ATOM 707 C C . MET A 1 96 ? -26.328 -14.868 52.096 1.00 79.38 96 MET A C 1
ATOM 709 O O . MET A 1 96 ? -25.493 -15.033 51.211 1.00 79.38 96 MET A O 1
ATOM 713 N N . MET A 1 97 ? -27.433 -14.144 51.896 1.00 77.69 97 MET A N 1
ATOM 714 C CA . MET A 1 97 ? -27.697 -13.469 50.621 1.00 77.69 97 MET A CA 1
ATOM 715 C C . MET A 1 97 ? -26.624 -12.425 50.299 1.00 77.69 97 MET A C 1
ATOM 717 O O . MET A 1 97 ? -26.162 -12.372 49.165 1.00 77.69 97 MET A O 1
ATOM 721 N N . VAL A 1 98 ? -26.146 -11.660 51.282 1.00 82.38 98 VAL A N 1
ATOM 722 C CA . VAL A 1 98 ? -25.053 -10.691 51.101 1.00 82.38 98 VAL A CA 1
ATOM 723 C C . VAL A 1 98 ? -23.741 -11.393 50.738 1.00 82.38 98 VAL A C 1
ATOM 725 O O . VAL A 1 98 ? -23.060 -10.947 49.816 1.00 82.38 98 VAL A O 1
ATOM 728 N N . MET A 1 99 ? -23.400 -12.518 51.375 1.00 79.56 99 MET A N 1
ATOM 729 C CA . MET A 1 99 ? -22.214 -13.299 50.996 1.00 79.56 99 MET A CA 1
ATOM 730 C C . MET A 1 99 ? -22.339 -13.912 49.596 1.00 79.56 99 MET A C 1
ATOM 732 O O . MET A 1 99 ? -21.370 -13.894 48.835 1.00 79.56 99 MET A O 1
ATOM 736 N N . VAL A 1 100 ? -23.524 -14.395 49.215 1.00 82.00 100 VAL A N 1
ATOM 737 C CA . VAL A 1 100 ? -23.791 -14.899 47.858 1.00 82.00 100 VAL A CA 1
ATOM 738 C C . VAL A 1 100 ? -23.686 -13.770 46.829 1.00 82.00 100 VAL A C 1
ATOM 740 O O . VAL A 1 100 ? -23.060 -13.959 45.788 1.00 82.00 100 VAL A O 1
ATOM 743 N N . VAL A 1 101 ? -24.211 -12.579 47.129 1.00 83.12 101 VAL A N 1
ATOM 744 C CA . VAL A 1 101 ? -24.113 -11.396 46.258 1.00 83.12 101 VAL A CA 1
ATOM 745 C C . VAL A 1 101 ? -22.663 -10.925 46.120 1.00 83.12 101 VAL A C 1
ATOM 747 O O . VAL A 1 101 ? -22.228 -10.632 45.006 1.00 83.12 101 VAL A O 1
ATOM 750 N N . MET A 1 102 ? -21.875 -10.913 47.199 1.00 83.06 102 MET A N 1
ATOM 751 C CA . MET A 1 102 ? -20.445 -10.595 47.116 1.00 83.06 102 MET A CA 1
ATOM 752 C C . MET A 1 102 ? -19.667 -11.644 46.314 1.00 83.06 102 MET A C 1
ATOM 754 O O . MET A 1 102 ? -18.831 -11.272 45.492 1.00 83.06 102 MET A O 1
ATOM 758 N N . MET A 1 103 ? -19.969 -12.938 46.470 1.00 82.00 103 MET A N 1
ATOM 759 C CA . MET A 1 103 ? -19.365 -13.983 45.634 1.00 82.00 103 MET A CA 1
ATOM 760 C C . MET A 1 103 ? -19.763 -13.851 44.159 1.00 82.00 103 MET A C 1
ATOM 762 O O . MET A 1 103 ? -18.909 -14.005 43.285 1.00 82.00 103 MET A O 1
ATOM 766 N N . MET A 1 104 ? -21.015 -13.496 43.859 1.00 83.25 104 MET A N 1
ATOM 767 C CA . MET A 1 104 ? -21.458 -13.214 42.489 1.00 83.25 104 MET A CA 1
ATOM 768 C C . MET A 1 104 ? -20.747 -11.994 41.893 1.00 83.25 104 MET A C 1
ATOM 770 O O . MET A 1 104 ? -20.308 -12.047 40.744 1.00 83.25 104 MET A O 1
ATOM 774 N N . MET A 1 105 ? -20.575 -10.919 42.668 1.00 82.19 105 MET A N 1
ATOM 775 C CA . MET A 1 105 ? -19.816 -9.746 42.223 1.00 82.19 105 MET A CA 1
ATOM 776 C C . MET A 1 105 ? -18.335 -10.070 42.005 1.00 82.19 105 MET A C 1
ATOM 778 O O . MET A 1 105 ? -17.766 -9.636 41.003 1.00 82.19 105 MET A O 1
ATOM 782 N N . MET A 1 106 ? -17.717 -10.888 42.863 1.00 82.25 106 MET A N 1
ATOM 783 C CA . MET A 1 106 ? -16.343 -11.352 42.644 1.00 82.25 106 MET A CA 1
ATOM 784 C C . MET A 1 106 ? -16.219 -12.233 41.397 1.00 82.25 106 MET A C 1
ATOM 786 O O . MET A 1 106 ? -15.272 -12.059 40.630 1.00 82.25 106 MET A O 1
ATOM 790 N N . MET A 1 107 ? -17.183 -13.122 41.132 1.00 83.19 107 MET A N 1
ATOM 791 C CA . MET A 1 107 ? -17.198 -13.893 39.885 1.00 83.19 107 MET A CA 1
ATOM 792 C C . MET A 1 107 ? -17.356 -12.992 38.658 1.00 83.19 107 MET A C 1
ATOM 794 O O . MET A 1 107 ? -16.604 -13.157 37.701 1.00 83.19 107 MET A O 1
ATOM 798 N N . MET A 1 108 ? -18.248 -11.995 38.683 1.00 82.94 108 MET A N 1
ATOM 799 C CA . MET A 1 108 ? -18.365 -11.036 37.577 1.00 82.94 108 MET A CA 1
ATOM 800 C C . MET A 1 108 ? -17.084 -10.218 37.368 1.00 82.94 108 MET A C 1
ATOM 802 O O . MET A 1 108 ? -16.675 -10.014 36.226 1.00 82.94 108 MET A O 1
ATOM 806 N N . MET A 1 109 ? -16.401 -9.812 38.441 1.00 82.75 109 MET A N 1
ATOM 807 C CA . MET A 1 109 ? -15.105 -9.133 38.339 1.00 82.75 109 MET A CA 1
ATOM 808 C C . MET A 1 109 ? -14.021 -10.043 37.746 1.00 82.75 109 MET A C 1
ATOM 810 O O . MET A 1 109 ? -13.265 -9.601 36.880 1.00 82.75 109 MET A O 1
ATOM 814 N N . MET A 1 110 ? -13.972 -11.323 38.131 1.00 81.06 110 MET A N 1
ATOM 815 C CA . MET A 1 110 ? -13.048 -12.289 37.523 1.00 81.06 110 MET A CA 1
ATOM 816 C C . MET A 1 110 ? -13.358 -12.540 36.043 1.00 81.06 110 MET A C 1
ATOM 818 O O . MET A 1 110 ? -12.433 -12.622 35.236 1.00 81.06 110 MET A O 1
ATOM 822 N N . VAL A 1 111 ? -14.637 -12.596 35.660 1.00 83.69 111 VAL A N 1
ATOM 823 C CA . VAL A 1 111 ? -15.051 -12.726 34.253 1.00 83.69 111 VAL A CA 1
ATOM 824 C C . VAL A 1 111 ? -14.655 -11.487 33.445 1.00 83.69 111 VAL A C 1
ATOM 826 O O . VAL A 1 111 ? -14.115 -11.629 32.348 1.00 83.69 111 VAL A O 1
ATOM 829 N N . MET A 1 112 ? -14.839 -10.276 33.983 1.00 83.31 112 MET A N 1
ATOM 830 C CA . MET A 1 112 ? -14.384 -9.051 33.314 1.00 83.31 112 MET A CA 1
ATOM 831 C C . MET A 1 112 ? -12.860 -8.996 33.172 1.00 83.31 112 MET A C 1
ATOM 833 O O . MET A 1 112 ? -12.366 -8.611 32.113 1.00 83.31 112 MET A O 1
ATOM 837 N N . MET A 1 113 ? -12.104 -9.444 34.179 1.00 82.75 113 MET A N 1
ATOM 838 C CA . MET A 1 113 ? -10.644 -9.544 34.074 1.00 82.75 113 MET A CA 1
ATOM 839 C C . MET A 1 113 ? -10.199 -10.594 33.047 1.00 82.75 113 MET A C 1
ATOM 841 O O . MET A 1 113 ? -9.274 -10.330 32.280 1.00 82.75 113 MET A O 1
ATOM 845 N N . MET A 1 114 ? -10.873 -11.746 32.955 1.00 84.88 114 MET A N 1
ATOM 846 C CA . MET A 1 114 ? -10.592 -12.730 31.900 1.00 84.88 114 MET A CA 1
ATOM 847 C C . MET A 1 114 ? -10.911 -12.189 30.504 1.00 84.88 114 MET A C 1
ATOM 849 O O . MET A 1 114 ? -10.109 -12.376 29.590 1.00 84.88 114 MET A O 1
ATOM 853 N N . MET A 1 115 ? -12.033 -11.481 30.328 1.00 83.50 115 MET A N 1
ATOM 854 C CA . MET A 1 115 ? -12.345 -10.842 29.047 1.00 83.50 115 MET A CA 1
ATOM 855 C C . MET A 1 115 ? -11.314 -9.769 28.688 1.00 83.50 115 MET A C 1
ATOM 857 O O . MET A 1 115 ? -10.833 -9.756 27.560 1.00 83.50 115 MET A O 1
ATOM 861 N N . MET A 1 116 ? -10.897 -8.934 29.642 1.00 82.06 116 MET A N 1
ATOM 862 C CA . MET A 1 116 ? -9.835 -7.941 29.433 1.00 82.06 116 MET A CA 1
ATOM 863 C C . MET A 1 116 ? -8.499 -8.594 29.050 1.00 82.06 116 MET A C 1
ATOM 865 O O . MET A 1 116 ? -7.829 -8.115 28.136 1.00 82.06 116 MET A O 1
ATOM 869 N N . MET A 1 117 ? -8.123 -9.715 29.676 1.00 84.19 117 MET A N 1
ATOM 870 C CA . MET A 1 117 ? -6.917 -10.460 29.294 1.00 84.19 117 MET A CA 1
ATOM 871 C C . MET A 1 117 ? -7.028 -11.093 27.902 1.00 84.19 117 MET A C 1
ATOM 873 O O . MET A 1 117 ? -6.065 -11.034 27.137 1.00 84.19 117 MET A O 1
ATOM 877 N N . MET A 1 118 ? -8.188 -11.646 27.531 1.00 83.69 118 MET A N 1
ATOM 878 C CA . MET A 1 118 ? -8.406 -12.137 26.166 1.00 83.69 118 MET A CA 1
ATOM 879 C C . MET A 1 118 ? -8.328 -11.005 25.140 1.00 83.69 118 MET A C 1
ATOM 881 O O . MET A 1 118 ? -7.663 -11.162 24.119 1.00 83.69 118 MET A O 1
ATOM 885 N N . VAL A 1 119 ? -8.931 -9.848 25.426 1.00 84.75 119 VAL A N 1
ATOM 886 C CA . VAL A 1 119 ? -8.843 -8.663 24.560 1.00 84.75 119 VAL A CA 1
ATOM 887 C C . VAL A 1 119 ? -7.389 -8.208 24.420 1.00 84.75 119 VAL A C 1
ATOM 889 O O . VAL A 1 119 ? -6.933 -7.997 23.301 1.00 84.75 119 VAL A O 1
ATOM 892 N N . MET A 1 120 ? -6.624 -8.144 25.512 1.00 84.31 120 MET A N 1
ATOM 893 C CA . MET A 1 120 ? -5.194 -7.813 25.471 1.00 84.31 120 MET A CA 1
ATOM 894 C C . MET A 1 120 ? -4.386 -8.816 24.632 1.00 84.31 120 MET A C 1
ATOM 896 O O . MET A 1 120 ? -3.560 -8.399 23.820 1.00 84.31 120 MET A O 1
ATOM 900 N N . MET A 1 121 ? -4.646 -10.124 24.747 1.00 85.38 121 MET A N 1
ATOM 901 C CA . MET A 1 121 ? -3.987 -11.129 23.899 1.00 85.38 121 MET A CA 1
ATOM 902 C C . MET A 1 121 ? -4.357 -10.983 22.417 1.00 85.38 121 MET A C 1
ATOM 904 O O . MET A 1 121 ? -3.480 -11.077 21.558 1.00 85.38 121 MET A O 1
ATOM 908 N N . VAL A 1 122 ? -5.623 -10.702 22.101 1.00 82.88 122 VAL A N 1
ATOM 909 C CA . VAL A 1 122 ? -6.070 -10.451 20.720 1.00 82.88 122 VAL A CA 1
ATOM 910 C C . VAL A 1 122 ? -5.425 -9.183 20.154 1.00 82.88 122 VAL A C 1
ATOM 912 O O . VAL A 1 122 ? -4.954 -9.202 19.017 1.00 82.88 122 VAL A O 1
ATOM 915 N N . VAL A 1 123 ? -5.325 -8.110 20.943 1.00 85.44 123 VAL A N 1
ATOM 916 C CA . VAL A 1 123 ? -4.646 -6.865 20.545 1.00 85.44 123 VAL A CA 1
ATOM 917 C C . VAL A 1 123 ? -3.162 -7.118 20.274 1.00 85.44 123 VAL A C 1
ATOM 919 O O . VAL A 1 123 ? -2.644 -6.668 19.252 1.00 85.44 123 VAL A O 1
ATOM 922 N N . MET A 1 124 ? -2.482 -7.894 21.121 1.00 83.12 124 MET A N 1
ATOM 923 C CA . MET A 1 124 ? -1.082 -8.275 20.898 1.00 83.12 124 MET A CA 1
ATOM 924 C C . MET A 1 124 ? -0.913 -9.124 19.629 1.00 83.12 124 MET A C 1
ATOM 926 O O . MET A 1 124 ? 0.014 -8.882 18.855 1.00 83.12 124 MET A O 1
ATOM 930 N N . MET A 1 125 ? -1.826 -10.063 19.355 1.00 83.44 125 MET A N 1
ATOM 931 C CA . MET A 1 125 ? -1.814 -10.826 18.100 1.00 83.44 125 MET A CA 1
ATOM 932 C C . MET A 1 125 ? -2.063 -9.938 16.873 1.00 83.44 125 MET A C 1
ATOM 934 O O . MET A 1 125 ? -1.369 -10.087 15.867 1.00 83.44 125 MET A O 1
ATOM 938 N N . MET A 1 126 ? -2.990 -8.979 16.951 1.00 84.75 126 MET A N 1
ATOM 939 C CA . MET A 1 126 ? -3.211 -8.002 15.879 1.00 84.75 126 MET A CA 1
ATOM 940 C C . MET A 1 126 ? -1.977 -7.125 15.640 1.00 84.75 126 MET A C 1
ATOM 942 O O . MET A 1 126 ? -1.593 -6.920 14.488 1.00 84.75 126 MET A O 1
ATOM 946 N N . MET A 1 127 ? -1.306 -6.664 16.699 1.00 81.00 127 MET A N 1
ATOM 947 C CA . MET A 1 127 ? -0.060 -5.902 16.572 1.00 81.00 127 MET A CA 1
ATOM 948 C C . MET A 1 127 ? 1.063 -6.735 15.939 1.00 81.00 127 MET A C 1
ATOM 950 O O . MET A 1 127 ? 1.763 -6.235 15.058 1.00 81.00 127 MET A O 1
ATOM 954 N N . MET A 1 128 ? 1.203 -8.015 16.302 1.00 84.62 128 MET A N 1
ATOM 955 C CA . MET A 1 128 ? 2.172 -8.907 15.652 1.00 84.62 128 MET A CA 1
ATOM 956 C C . MET A 1 128 ? 1.847 -9.149 14.172 1.00 84.62 128 MET A C 1
ATOM 958 O O . MET A 1 128 ? 2.759 -9.126 13.345 1.00 84.62 128 MET A O 1
ATOM 962 N N . MET A 1 129 ? 0.570 -9.308 13.806 1.00 83.69 129 MET A N 1
ATOM 963 C CA . MET A 1 129 ? 0.173 -9.410 12.395 1.00 83.69 129 MET A CA 1
ATOM 964 C C . MET A 1 129 ? 0.472 -8.127 11.611 1.00 83.69 129 MET A C 1
ATOM 966 O O . MET A 1 129 ? 0.968 -8.207 10.487 1.00 83.69 129 MET A O 1
ATOM 970 N N . MET A 1 130 ? 0.245 -6.945 12.195 1.00 80.94 130 MET A N 1
ATOM 971 C CA . MET A 1 130 ? 0.614 -5.680 11.549 1.00 80.94 130 MET A CA 1
ATOM 972 C C . MET A 1 130 ? 2.131 -5.543 11.368 1.00 80.94 130 MET A C 1
ATOM 974 O O . MET A 1 130 ? 2.578 -5.131 10.297 1.00 80.94 130 MET A O 1
ATOM 978 N N . MET A 1 131 ? 2.936 -5.945 12.356 1.00 83.69 131 MET A N 1
ATOM 979 C CA . MET A 1 131 ? 4.398 -5.946 12.218 1.00 83.69 131 MET A CA 1
ATOM 980 C C . MET A 1 131 ? 4.882 -6.933 11.148 1.00 83.69 131 MET A C 1
ATOM 982 O O . MET A 1 131 ? 5.763 -6.593 10.359 1.00 83.69 131 MET A O 1
ATOM 986 N N . MET A 1 132 ? 4.275 -8.120 11.063 1.00 82.44 132 MET A N 1
ATOM 987 C CA . MET A 1 132 ? 4.546 -9.085 9.992 1.00 82.44 132 MET A CA 1
ATOM 988 C C . MET A 1 132 ? 4.202 -8.502 8.616 1.00 82.44 132 MET A C 1
ATOM 990 O O . MET A 1 132 ? 5.020 -8.592 7.703 1.00 82.44 132 MET A O 1
ATOM 994 N N . MET A 1 133 ? 3.051 -7.837 8.463 1.00 82.38 133 MET A N 1
ATOM 995 C CA . MET A 1 133 ? 2.699 -7.166 7.205 1.00 82.38 133 MET A CA 1
ATOM 996 C C . MET A 1 133 ? 3.677 -6.042 6.847 1.00 82.38 133 MET A C 1
ATOM 998 O O . MET A 1 133 ? 4.061 -5.931 5.684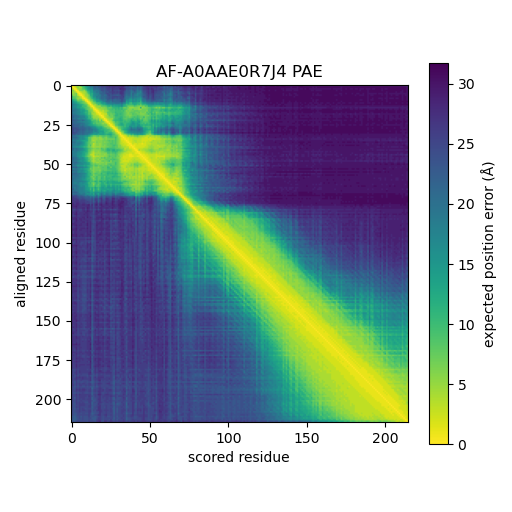 1.00 82.38 133 MET A O 1
ATOM 1002 N N . MET A 1 134 ? 4.140 -5.249 7.818 1.00 84.81 134 MET A N 1
ATOM 1003 C CA . MET A 1 134 ? 5.168 -4.235 7.560 1.00 84.81 134 MET A CA 1
ATOM 1004 C C . MET A 1 134 ? 6.497 -4.863 7.125 1.00 84.81 134 MET A C 1
ATOM 1006 O O . MET A 1 134 ? 7.097 -4.391 6.162 1.00 84.81 134 MET A O 1
ATOM 1010 N N . MET A 1 135 ? 6.936 -5.958 7.754 1.00 81.06 135 MET A N 1
ATOM 1011 C CA . MET A 1 135 ? 8.138 -6.681 7.319 1.00 81.06 135 MET A CA 1
ATOM 1012 C C . MET A 1 135 ? 7.992 -7.264 5.910 1.00 81.06 135 MET A C 1
ATOM 1014 O O . MET A 1 135 ? 8.935 -7.194 5.123 1.00 81.06 135 MET A O 1
ATOM 1018 N N . VAL A 1 136 ? 6.815 -7.788 5.557 1.00 85.69 136 VAL A N 1
ATOM 1019 C CA . VAL A 1 136 ? 6.530 -8.259 4.193 1.00 85.69 136 VAL A CA 1
ATOM 1020 C C . VAL A 1 136 ? 6.579 -7.100 3.199 1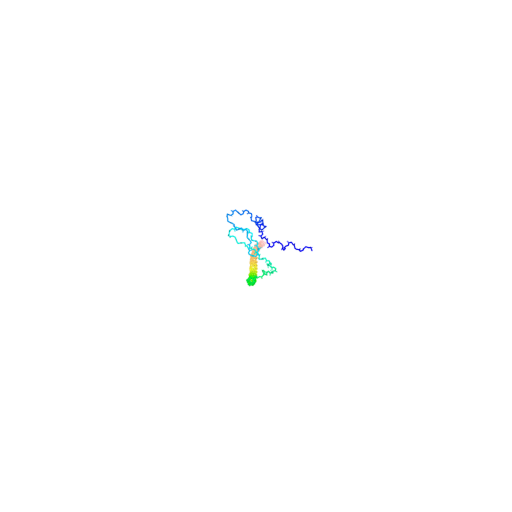.00 85.69 136 VAL A C 1
ATOM 1022 O O . VAL A 1 136 ? 7.234 -7.228 2.170 1.00 85.69 136 VAL A O 1
ATOM 1025 N N . MET A 1 137 ? 5.974 -5.950 3.514 1.00 84.25 137 MET A N 1
ATOM 1026 C CA . MET A 1 137 ? 6.060 -4.752 2.669 1.00 84.25 137 MET A CA 1
ATOM 1027 C C . MET A 1 137 ? 7.513 -4.305 2.474 1.00 84.25 137 MET A C 1
ATOM 1029 O O . MET A 1 137 ? 7.916 -4.033 1.346 1.00 84.25 137 MET A O 1
ATOM 1033 N N . VAL A 1 138 ? 8.332 -4.305 3.530 1.00 86.25 138 VAL A N 1
ATOM 1034 C CA . VAL A 1 138 ? 9.766 -3.986 3.432 1.00 86.25 138 VAL A CA 1
ATOM 1035 C C . VAL A 1 138 ? 10.506 -5.008 2.565 1.00 86.25 138 VAL A C 1
ATOM 1037 O O . VAL A 1 138 ? 11.283 -4.608 1.701 1.00 86.25 138 VAL A O 1
ATOM 1040 N N . MET A 1 139 ? 10.247 -6.309 2.720 1.00 86.06 139 MET A N 1
ATOM 1041 C CA . MET A 1 139 ? 10.849 -7.338 1.862 1.00 86.06 139 MET A CA 1
ATOM 1042 C C . MET A 1 139 ? 10.447 -7.179 0.392 1.00 86.06 139 MET A C 1
ATOM 1044 O O . MET A 1 139 ? 11.302 -7.296 -0.485 1.00 86.06 139 MET A O 1
ATOM 1048 N N . VAL A 1 140 ? 9.181 -6.863 0.108 1.00 85.81 140 VAL A N 1
ATOM 1049 C CA . VAL A 1 140 ? 8.705 -6.591 -1.257 1.00 85.81 140 VAL A CA 1
ATOM 1050 C C . VAL A 1 140 ? 9.395 -5.355 -1.830 1.00 85.81 140 VAL A C 1
ATOM 1052 O O . VAL A 1 140 ? 9.895 -5.411 -2.952 1.00 85.81 140 VAL A O 1
ATOM 1055 N N . VAL A 1 141 ? 9.501 -4.267 -1.063 1.00 88.12 141 VAL A N 1
ATOM 1056 C CA . VAL A 1 141 ? 10.230 -3.060 -1.487 1.00 88.12 141 VAL A CA 1
ATOM 1057 C C . VAL A 1 141 ? 11.694 -3.390 -1.774 1.00 88.12 141 VAL A C 1
ATOM 1059 O O . VAL A 1 141 ? 12.204 -3.003 -2.822 1.00 88.12 141 VAL A O 1
ATOM 1062 N N . MET A 1 142 ? 12.356 -4.165 -0.914 1.00 85.19 142 MET A N 1
ATOM 1063 C CA . MET A 1 142 ? 13.738 -4.598 -1.138 1.00 85.19 142 MET A CA 1
ATOM 1064 C C . MET A 1 142 ? 13.875 -5.455 -2.405 1.00 85.19 142 MET A C 1
ATOM 1066 O O . MET A 1 142 ? 14.796 -5.226 -3.187 1.00 85.19 142 MET A O 1
ATOM 1070 N N . MET A 1 143 ? 12.948 -6.383 -2.677 1.00 86.44 143 MET A N 1
ATOM 1071 C CA . MET A 1 143 ? 12.947 -7.145 -3.935 1.00 86.44 143 MET A CA 1
ATOM 1072 C C . MET A 1 143 ? 12.752 -6.242 -5.157 1.00 86.44 143 MET A C 1
ATOM 1074 O O . MET A 1 143 ? 13.446 -6.410 -6.159 1.00 86.44 143 MET A O 1
ATOM 1078 N N . VAL A 1 144 ? 11.846 -5.265 -5.081 1.00 85.44 144 VAL A N 1
ATOM 1079 C CA . VAL A 1 144 ? 11.612 -4.304 -6.167 1.00 85.44 144 VAL A CA 1
ATOM 1080 C C . VAL A 1 144 ? 12.852 -3.440 -6.404 1.00 85.44 144 VAL A C 1
ATOM 1082 O O . VAL A 1 144 ? 13.248 -3.263 -7.554 1.00 85.44 144 VAL A O 1
ATOM 1085 N N . VAL A 1 145 ? 13.513 -2.960 -5.348 1.00 88.88 145 VAL A N 1
ATOM 1086 C CA . VAL A 1 145 ? 14.769 -2.200 -5.454 1.00 88.88 145 VAL A CA 1
ATOM 1087 C C . VAL A 1 145 ? 15.869 -3.053 -6.089 1.00 88.88 145 VAL A C 1
ATOM 1089 O O . VAL A 1 145 ? 16.560 -2.581 -6.990 1.00 88.88 145 VAL A O 1
ATOM 1092 N N . MET A 1 146 ? 15.997 -4.323 -5.697 1.00 85.69 146 MET A N 1
ATOM 1093 C CA . MET A 1 146 ? 16.951 -5.251 -6.315 1.00 85.69 146 MET A CA 1
ATOM 1094 C C . MET A 1 146 ? 16.644 -5.486 -7.801 1.00 85.69 146 MET A C 1
ATOM 1096 O O . MET A 1 146 ? 17.561 -5.464 -8.624 1.00 85.69 146 MET A O 1
ATOM 1100 N N . MET A 1 147 ? 15.368 -5.636 -8.178 1.00 86.31 147 MET A N 1
ATOM 1101 C CA . MET A 1 147 ? 14.967 -5.729 -9.587 1.00 86.31 147 MET A CA 1
ATOM 1102 C C . MET A 1 147 ? 15.259 -4.437 -10.360 1.00 86.31 147 MET A C 1
ATOM 1104 O O . MET A 1 147 ? 15.775 -4.509 -11.476 1.00 86.31 147 MET A O 1
ATOM 1108 N N . MET A 1 148 ? 15.004 -3.261 -9.777 1.00 86.06 148 MET A N 1
ATOM 1109 C CA . MET A 1 148 ? 15.354 -1.979 -10.399 1.00 86.06 148 MET A CA 1
ATOM 1110 C C . MET A 1 148 ? 16.867 -1.827 -10.581 1.00 86.06 148 MET A C 1
ATOM 1112 O O . MET A 1 148 ? 17.304 -1.369 -11.636 1.00 86.06 148 MET A O 1
ATOM 1116 N N . MET A 1 149 ? 17.682 -2.244 -9.607 1.00 86.31 149 MET A N 1
ATOM 1117 C CA . MET A 1 149 ? 19.141 -2.220 -9.746 1.00 86.31 149 MET A CA 1
ATOM 1118 C C . MET A 1 149 ? 19.631 -3.173 -10.841 1.00 86.31 149 MET A C 1
ATOM 1120 O O . MET A 1 149 ? 20.485 -2.783 -11.638 1.00 86.31 149 MET A O 1
ATOM 1124 N N . MET A 1 150 ? 19.068 -4.382 -10.949 1.00 86.62 150 MET A N 1
ATOM 1125 C CA . MET A 1 150 ? 19.394 -5.294 -12.054 1.00 86.62 150 MET A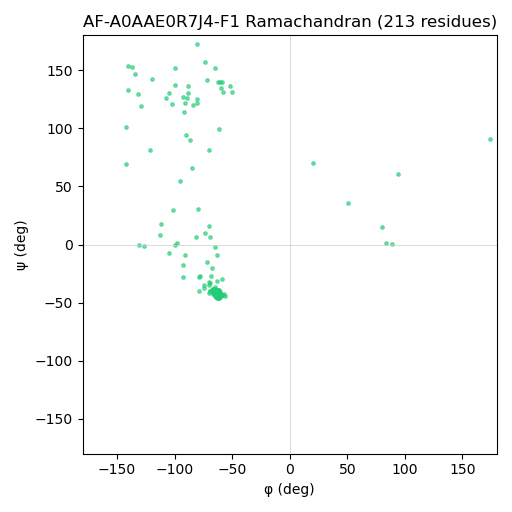 CA 1
ATOM 1126 C C . MET A 1 150 ? 18.986 -4.722 -13.417 1.00 86.62 150 MET A C 1
ATOM 1128 O O . MET A 1 150 ? 19.762 -4.800 -14.369 1.00 86.62 150 MET A O 1
ATOM 1132 N N . MET A 1 151 ? 17.813 -4.090 -13.510 1.00 85.12 151 MET A N 1
ATOM 1133 C CA . MET A 1 151 ? 17.370 -3.391 -14.721 1.00 85.12 151 MET A CA 1
ATOM 1134 C C . MET A 1 151 ? 18.321 -2.247 -15.089 1.00 85.12 151 MET A C 1
ATOM 1136 O O . MET A 1 151 ? 18.746 -2.159 -16.239 1.00 85.12 151 MET A O 1
ATOM 1140 N N . MET A 1 152 ? 18.723 -1.411 -14.125 1.00 86.38 152 MET A N 1
ATOM 1141 C CA . MET A 1 152 ? 19.699 -0.341 -14.364 1.00 86.38 152 MET A CA 1
ATOM 1142 C C . MET A 1 152 ? 21.052 -0.888 -14.822 1.00 86.38 152 MET A C 1
ATOM 1144 O O . MET A 1 152 ? 21.633 -0.349 -15.761 1.00 86.38 152 MET A O 1
ATOM 1148 N N . MET A 1 153 ? 21.537 -1.981 -14.227 1.00 88.06 153 MET A N 1
ATOM 1149 C CA . MET A 1 153 ? 22.767 -2.640 -14.675 1.00 88.06 153 MET A CA 1
ATOM 1150 C C . MET A 1 153 ? 22.644 -3.160 -16.111 1.00 88.06 153 MET A C 1
ATOM 1152 O O . MET A 1 153 ? 23.542 -2.922 -16.915 1.00 88.06 153 MET A O 1
ATOM 1156 N N . MET A 1 154 ? 21.529 -3.802 -16.474 1.00 86.44 154 MET A N 1
ATOM 1157 C CA . MET A 1 154 ? 21.293 -4.250 -17.853 1.00 86.44 154 MET A CA 1
ATOM 1158 C C . MET A 1 154 ? 21.255 -3.084 -18.844 1.00 86.44 154 MET A C 1
ATOM 1160 O O . MET A 1 154 ? 21.847 -3.177 -19.919 1.00 86.44 154 MET A O 1
ATOM 1164 N N . VAL A 1 155 ? 20.619 -1.967 -18.481 1.00 90.94 155 VAL A N 1
ATOM 1165 C CA . VAL A 1 155 ? 20.610 -0.753 -19.310 1.00 90.94 155 VAL A CA 1
ATOM 1166 C C . VAL A 1 155 ? 22.023 -0.194 -19.463 1.00 90.94 155 VAL A C 1
ATOM 1168 O O . VAL A 1 155 ? 22.437 0.086 -20.585 1.00 90.94 155 VAL A O 1
ATOM 1171 N N . MET A 1 156 ? 22.798 -0.098 -18.379 1.00 87.81 156 MET A N 1
ATOM 1172 C CA . MET A 1 156 ? 24.194 0.347 -18.442 1.00 87.81 156 MET A CA 1
ATOM 1173 C C . MET A 1 156 ? 25.034 -0.558 -19.349 1.00 87.81 156 MET A C 1
ATOM 1175 O O . MET A 1 156 ? 25.781 -0.053 -20.185 1.00 87.81 156 MET A O 1
ATOM 1179 N N . VAL A 1 157 ? 24.871 -1.881 -19.260 1.00 90.44 157 VAL A N 1
ATOM 1180 C CA . VAL A 1 157 ? 25.556 -2.836 -20.145 1.00 90.44 157 VAL A CA 1
ATOM 1181 C C . VAL A 1 157 ? 25.140 -2.639 -21.604 1.00 90.44 157 VAL A C 1
ATOM 1183 O O . VAL A 1 157 ? 26.010 -2.593 -22.472 1.00 90.44 157 VAL A O 1
ATOM 1186 N N . MET A 1 158 ? 23.848 -2.458 -21.898 1.00 88.56 158 MET A N 1
ATOM 1187 C CA . MET A 1 158 ? 23.389 -2.172 -23.264 1.00 88.56 158 MET A CA 1
ATOM 1188 C C . MET A 1 158 ? 23.965 -0.860 -23.806 1.00 88.56 158 MET A C 1
ATOM 1190 O O . MET A 1 158 ? 24.399 -0.813 -24.957 1.00 88.56 158 MET A O 1
ATOM 1194 N N . VAL A 1 159 ? 24.029 0.190 -22.986 1.00 90.75 159 VAL A N 1
ATOM 1195 C CA . VAL A 1 159 ? 24.626 1.477 -23.370 1.00 90.75 159 VAL A CA 1
ATOM 1196 C C . VAL A 1 159 ? 26.126 1.326 -23.638 1.00 90.75 159 VAL A C 1
ATOM 1198 O O . VAL A 1 159 ? 26.613 1.821 -24.653 1.00 90.75 159 VAL A O 1
ATOM 1201 N N . VAL A 1 160 ? 26.857 0.589 -22.797 1.00 90.25 160 VAL A N 1
ATOM 1202 C CA . VAL A 1 160 ? 28.284 0.297 -23.016 1.00 90.25 160 VAL A CA 1
ATOM 1203 C C . VAL A 1 160 ? 28.491 -0.524 -24.289 1.00 90.25 160 VAL A C 1
ATOM 1205 O O . VAL A 1 160 ? 29.373 -0.198 -25.082 1.00 90.25 160 VAL A O 1
ATOM 1208 N N . MET A 1 161 ? 27.659 -1.535 -24.540 1.00 86.56 161 MET A N 1
ATOM 1209 C CA . MET A 1 161 ? 27.707 -2.326 -25.774 1.00 86.56 161 MET A CA 1
ATOM 1210 C C . MET A 1 161 ? 27.441 -1.462 -27.013 1.00 86.56 161 MET A C 1
ATOM 1212 O O . MET A 1 161 ? 28.163 -1.580 -28.003 1.00 86.56 161 MET A O 1
ATOM 1216 N N . MET A 1 162 ? 26.471 -0.543 -26.959 1.00 87.94 162 MET A N 1
ATOM 1217 C CA . MET A 1 162 ? 26.234 0.422 -28.039 1.00 87.94 162 MET A CA 1
ATOM 1218 C C . MET A 1 162 ? 27.420 1.373 -28.240 1.00 87.94 162 MET A C 1
ATOM 1220 O O . MET A 1 162 ? 27.813 1.613 -29.381 1.00 87.94 162 MET A O 1
ATOM 1224 N N . MET A 1 163 ? 28.037 1.872 -27.164 1.00 87.62 163 MET A N 1
ATOM 1225 C CA . MET A 1 163 ? 29.246 2.698 -27.264 1.00 87.62 163 MET A CA 1
ATOM 1226 C C . MET A 1 163 ? 30.423 1.925 -27.865 1.00 87.62 163 MET A C 1
ATOM 1228 O O . MET A 1 163 ? 31.119 2.461 -28.725 1.00 87.62 163 MET A O 1
ATOM 1232 N N . MET A 1 164 ? 30.624 0.660 -27.484 1.00 87.06 164 MET A N 1
ATOM 1233 C CA . MET A 1 164 ? 31.659 -0.184 -28.088 1.00 87.06 164 MET A CA 1
ATOM 1234 C C . MET A 1 164 ? 31.389 -0.444 -29.572 1.00 87.06 164 MET A C 1
ATOM 1236 O O . MET A 1 164 ? 32.315 -0.343 -30.376 1.00 87.06 164 MET A O 1
ATOM 1240 N N . MET A 1 165 ? 30.138 -0.705 -29.967 1.00 88.38 165 MET A N 1
ATOM 1241 C CA . MET A 1 165 ? 29.778 -0.837 -31.384 1.00 88.38 165 MET A CA 1
ATOM 1242 C C . MET A 1 165 ? 30.031 0.458 -32.164 1.00 88.38 165 MET A C 1
ATOM 1244 O O . MET A 1 165 ? 30.595 0.404 -33.257 1.00 88.38 165 MET A O 1
ATOM 1248 N N . MET A 1 166 ? 29.691 1.623 -31.600 1.00 88.88 166 MET A N 1
ATOM 1249 C CA . MET A 1 166 ? 30.012 2.913 -32.220 1.00 88.88 166 MET A CA 1
ATOM 1250 C C . MET A 1 166 ? 31.524 3.123 -32.348 1.00 88.88 166 MET A C 1
ATOM 1252 O O . MET A 1 166 ? 31.986 3.507 -33.420 1.00 88.88 166 MET A O 1
ATOM 1256 N N . MET A 1 167 ? 32.312 2.815 -31.313 1.00 87.25 167 MET A N 1
ATOM 1257 C CA . MET A 1 167 ? 33.774 2.910 -31.396 1.00 87.25 167 MET A CA 1
ATOM 1258 C C . MET A 1 167 ? 34.361 1.963 -32.448 1.00 87.25 167 MET A C 1
ATOM 1260 O O . MET A 1 167 ? 35.241 2.375 -33.202 1.00 87.25 167 MET A O 1
ATOM 1264 N N . MET A 1 168 ? 33.860 0.729 -32.560 1.00 88.25 168 MET A N 1
ATOM 1265 C CA . MET A 1 168 ? 34.295 -0.195 -33.613 1.00 88.25 168 MET A CA 1
ATOM 1266 C C . MET A 1 168 ? 33.939 0.316 -35.012 1.00 88.25 168 MET A C 1
ATOM 1268 O O . MET A 1 168 ? 34.777 0.245 -35.911 1.00 88.25 168 MET A O 1
ATOM 1272 N N . MET A 1 169 ? 32.745 0.886 -35.203 1.00 87.69 169 MET A N 1
ATOM 1273 C CA . MET A 1 169 ? 32.370 1.520 -36.472 1.00 87.69 169 MET A CA 1
ATOM 1274 C C . MET A 1 169 ? 33.301 2.687 -36.816 1.00 87.69 169 MET A C 1
ATOM 1276 O O . MET A 1 169 ? 33.784 2.768 -37.944 1.00 87.69 169 MET A O 1
ATOM 1280 N N . VAL A 1 170 ? 33.624 3.550 -35.849 1.00 92.75 170 VAL A N 1
ATOM 1281 C CA . VAL A 1 170 ? 34.569 4.660 -36.053 1.00 92.75 170 VAL A CA 1
ATOM 1282 C C . VAL A 1 170 ? 35.965 4.142 -36.410 1.00 92.75 170 VAL A C 1
ATOM 1284 O O . VAL A 1 170 ? 36.572 4.644 -37.355 1.00 92.75 170 VAL A O 1
ATOM 1287 N N . MET A 1 171 ? 36.461 3.109 -35.723 1.00 88.81 171 MET A N 1
ATOM 1288 C CA . MET A 1 171 ? 37.751 2.484 -36.041 1.00 88.81 171 MET A CA 1
ATOM 1289 C C . MET A 1 171 ? 37.774 1.902 -37.461 1.00 88.81 171 MET A C 1
ATOM 1291 O O . MET A 1 171 ? 38.737 2.121 -38.196 1.00 88.81 171 MET A O 1
ATOM 1295 N N . MET A 1 172 ? 36.704 1.222 -37.881 1.00 87.62 172 MET A N 1
ATOM 1296 C CA . MET A 1 172 ? 36.568 0.697 -39.245 1.00 87.62 172 MET A CA 1
ATOM 1297 C C . MET A 1 172 ? 36.551 1.815 -40.294 1.00 87.62 172 MET A C 1
ATOM 1299 O O . MET A 1 172 ? 37.211 1.702 -41.327 1.00 87.62 172 MET A O 1
ATOM 1303 N N . VAL A 1 173 ? 35.851 2.920 -40.026 1.00 91.81 173 VAL A N 1
ATOM 1304 C CA . VAL A 1 173 ? 35.826 4.086 -40.923 1.00 91.81 173 VAL A CA 1
ATOM 1305 C C . VAL A 1 173 ? 37.200 4.753 -41.001 1.00 91.81 173 VAL A C 1
ATOM 1307 O O . VAL A 1 173 ? 37.654 5.068 -42.100 1.00 91.81 173 VAL A O 1
ATOM 1310 N N . MET A 1 174 ? 37.906 4.914 -39.878 1.00 89.06 174 MET A N 1
ATOM 1311 C CA . MET A 1 174 ? 39.272 5.451 -39.882 1.00 89.06 174 MET A CA 1
ATOM 1312 C C . MET A 1 174 ? 40.238 4.555 -40.665 1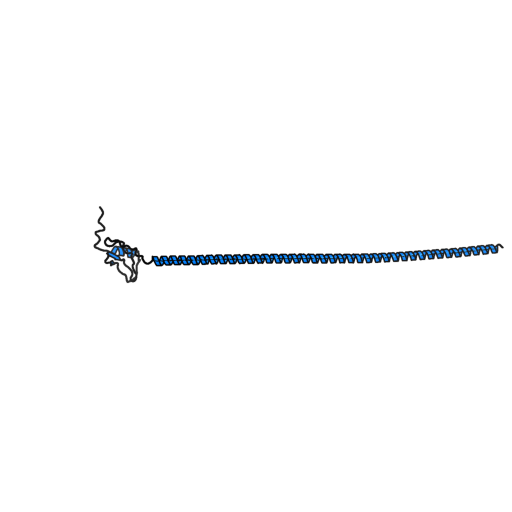.00 89.06 174 MET A C 1
ATOM 1314 O O . MET A 1 174 ? 41.036 5.063 -41.452 1.00 89.06 174 MET A O 1
ATOM 1318 N N . MET A 1 175 ? 40.131 3.231 -40.523 1.00 88.38 175 MET A N 1
ATOM 1319 C CA . MET A 1 175 ? 40.907 2.268 -41.313 1.00 88.38 175 MET A CA 1
ATOM 1320 C C . MET A 1 175 ? 40.603 2.384 -42.813 1.00 88.38 175 MET A C 1
ATOM 1322 O O . MET A 1 175 ? 41.530 2.423 -43.624 1.00 88.38 175 MET A O 1
ATOM 1326 N N . MET A 1 176 ? 39.327 2.506 -43.196 1.00 88.81 176 MET A N 1
ATOM 1327 C CA . MET A 1 176 ? 38.942 2.720 -44.597 1.00 88.81 176 MET A CA 1
ATOM 1328 C C . MET A 1 176 ? 39.460 4.054 -45.148 1.00 88.81 176 MET A C 1
ATOM 1330 O O . MET A 1 176 ? 39.961 4.090 -46.271 1.00 88.81 176 MET A O 1
ATOM 1334 N N . MET A 1 177 ? 39.408 5.137 -44.366 1.00 89.69 177 MET A N 1
ATOM 1335 C CA . MET A 1 177 ? 39.973 6.427 -44.775 1.00 89.69 177 MET A CA 1
ATOM 1336 C C . MET A 1 177 ? 41.494 6.3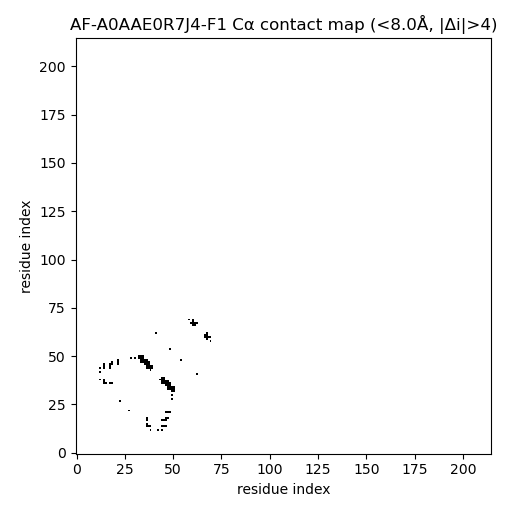66 -44.938 1.00 89.69 177 MET A C 1
ATOM 1338 O O . MET A 1 177 ? 42.015 6.887 -45.925 1.00 89.69 177 MET A O 1
ATOM 1342 N N . MET A 1 178 ? 42.213 5.693 -44.032 1.00 89.62 178 MET A N 1
ATOM 1343 C CA . MET A 1 178 ? 43.657 5.488 -44.189 1.00 89.62 178 MET A CA 1
ATOM 1344 C C . MET A 1 178 ? 43.977 4.670 -45.441 1.00 89.62 178 MET A C 1
ATOM 1346 O O . MET A 1 178 ? 44.856 5.061 -46.205 1.00 89.62 178 MET A O 1
ATOM 1350 N N . MET A 1 179 ? 43.238 3.590 -45.706 1.00 89.00 179 MET A N 1
ATOM 1351 C CA . MET A 1 179 ? 43.415 2.800 -46.928 1.00 89.00 179 MET A CA 1
ATOM 1352 C C . MET A 1 179 ? 43.161 3.628 -48.193 1.00 89.00 179 MET A C 1
ATOM 1354 O O . MET A 1 179 ? 43.941 3.539 -49.141 1.00 89.00 179 MET A O 1
ATOM 1358 N N . MET A 1 180 ? 42.130 4.479 -48.205 1.00 90.31 180 MET A N 1
ATOM 1359 C CA . MET A 1 180 ? 41.881 5.392 -49.326 1.00 90.31 180 MET A CA 1
ATOM 1360 C C . MET A 1 180 ? 43.010 6.413 -49.509 1.00 90.31 180 MET A C 1
ATOM 1362 O O . MET A 1 180 ? 43.442 6.633 -50.641 1.00 90.31 180 MET A O 1
ATOM 1366 N N . MET A 1 181 ? 43.539 6.998 -48.428 1.00 90.19 181 MET A N 1
ATOM 1367 C CA . MET A 1 181 ? 44.693 7.901 -48.523 1.00 90.19 181 MET A CA 1
ATOM 1368 C C . MET A 1 181 ? 45.933 7.192 -49.070 1.00 90.19 181 MET A C 1
ATOM 1370 O O . MET A 1 181 ? 46.598 7.727 -49.954 1.00 90.19 181 MET A O 1
ATOM 1374 N N . VAL A 1 182 ? 46.226 5.977 -48.601 1.00 92.62 182 VAL A N 1
ATOM 1375 C CA . VAL A 1 182 ? 47.363 5.194 -49.104 1.00 92.62 182 VAL A CA 1
ATOM 1376 C C . VAL A 1 182 ? 47.182 4.876 -50.586 1.00 92.62 182 VAL A C 1
ATOM 1378 O O . VAL A 1 182 ? 48.103 5.107 -51.365 1.00 92.62 182 VAL A O 1
ATOM 1381 N N . MET A 1 183 ? 45.993 4.434 -51.004 1.00 90.00 183 MET A N 1
ATOM 1382 C CA . MET A 1 183 ? 45.678 4.191 -52.417 1.00 90.00 183 MET A CA 1
ATOM 1383 C C . MET A 1 183 ? 45.886 5.446 -53.276 1.00 90.00 183 MET A C 1
ATOM 1385 O O . MET A 1 183 ? 46.491 5.359 -54.344 1.00 90.00 183 MET A O 1
ATOM 1389 N N . MET A 1 184 ? 45.460 6.620 -52.801 1.00 90.69 184 MET A N 1
ATOM 1390 C CA . MET A 1 184 ? 45.683 7.898 -53.490 1.00 90.69 184 MET A CA 1
ATOM 1391 C C . MET A 1 184 ? 47.173 8.248 -53.610 1.00 90.69 184 MET A C 1
ATOM 1393 O O . MET A 1 184 ? 47.624 8.661 -54.679 1.00 90.69 184 MET A O 1
ATOM 1397 N N . VAL A 1 185 ? 47.959 8.052 -52.549 1.00 92.44 185 VAL A N 1
ATOM 1398 C CA . VAL A 1 185 ? 49.411 8.304 -52.571 1.00 92.44 185 VAL A CA 1
ATOM 1399 C C . VAL A 1 185 ? 50.128 7.332 -53.506 1.00 92.44 185 VAL A C 1
ATOM 1401 O O . VAL A 1 185 ? 50.986 7.755 -54.278 1.00 92.44 185 VAL A O 1
ATOM 1404 N N . VAL A 1 186 ? 49.759 6.049 -53.484 1.00 93.81 186 VAL A N 1
ATOM 1405 C CA . VAL A 1 186 ? 50.315 5.036 -54.393 1.00 93.81 186 VAL A CA 1
ATOM 1406 C C . VAL A 1 186 ? 49.988 5.393 -55.839 1.00 93.81 186 VAL A C 1
ATOM 1408 O O . VAL A 1 186 ? 50.889 5.405 -56.672 1.00 93.81 186 VAL A O 1
ATOM 1411 N N . MET A 1 187 ? 48.740 5.767 -56.136 1.00 90.75 187 MET A N 1
ATOM 1412 C CA . MET A 1 187 ? 48.341 6.248 -57.463 1.00 90.75 187 MET A CA 1
ATOM 1413 C C . MET A 1 187 ? 49.181 7.454 -57.904 1.00 90.75 187 MET A C 1
ATOM 1415 O O . MET A 1 187 ? 49.673 7.474 -59.033 1.00 90.75 187 MET A O 1
ATOM 1419 N N . MET A 1 188 ? 49.416 8.428 -57.017 1.00 91.75 188 MET A N 1
ATOM 1420 C CA . MET A 1 188 ? 50.288 9.567 -57.323 1.00 91.75 188 MET A CA 1
ATOM 1421 C C . MET A 1 188 ? 51.740 9.146 -57.572 1.00 91.75 188 MET A C 1
ATOM 1423 O O . MET A 1 188 ? 52.331 9.590 -58.556 1.00 91.75 188 MET A O 1
ATOM 1427 N N . MET A 1 189 ? 52.314 8.268 -56.742 1.00 90.25 189 MET A N 1
ATOM 1428 C CA . MET A 1 189 ? 53.670 7.754 -56.967 1.00 90.25 189 MET A CA 1
ATOM 1429 C C . MET A 1 189 ? 53.778 7.019 -58.302 1.00 90.25 189 MET A C 1
ATOM 1431 O O . MET A 1 189 ? 54.726 7.256 -59.046 1.00 90.25 189 MET A O 1
ATOM 1435 N N . VAL A 1 190 ? 52.799 6.179 -58.643 1.00 93.75 190 VAL A N 1
ATOM 1436 C CA . VAL A 1 190 ? 52.763 5.469 -59.929 1.00 93.75 190 VAL A CA 1
ATOM 1437 C C . VAL A 1 190 ? 52.701 6.460 -61.090 1.00 93.75 190 VAL A C 1
ATOM 1439 O O . VAL A 1 190 ? 53.460 6.305 -62.045 1.00 93.75 190 VAL A O 1
ATOM 1442 N N . MET A 1 191 ? 51.875 7.509 -61.007 1.00 91.06 191 MET A N 1
ATOM 1443 C CA . MET A 1 191 ? 51.837 8.551 -62.042 1.00 91.06 191 MET A CA 1
ATOM 1444 C C . MET A 1 191 ? 53.181 9.276 -62.191 1.00 91.06 191 MET A C 1
ATOM 1446 O O . MET A 1 191 ? 53.632 9.489 -63.316 1.00 91.06 191 MET A O 1
ATOM 1450 N N . VAL A 1 192 ? 53.858 9.606 -61.087 1.00 93.31 192 VAL A N 1
ATOM 1451 C CA . VAL A 1 192 ? 55.192 10.231 -61.122 1.00 93.31 192 VAL A CA 1
ATOM 1452 C C . VAL A 1 192 ? 56.228 9.292 -61.740 1.00 93.31 192 VAL A C 1
ATOM 1454 O O . VAL A 1 192 ? 57.001 9.719 -62.596 1.00 93.31 192 VAL A O 1
ATOM 1457 N N . VAL A 1 193 ? 56.230 8.011 -61.364 1.00 93.56 193 VAL A N 1
ATOM 1458 C CA . VAL A 1 193 ? 57.143 7.008 -61.933 1.00 93.56 193 VAL A CA 1
ATOM 1459 C C . VAL A 1 193 ? 56.882 6.823 -63.426 1.00 93.56 193 VAL A C 1
ATOM 1461 O O . VAL A 1 193 ? 57.832 6.811 -64.207 1.00 93.56 193 VAL A O 1
ATOM 1464 N N . MET A 1 194 ? 55.617 6.744 -63.850 1.00 90.62 194 MET A N 1
ATOM 1465 C CA . MET A 1 194 ? 55.271 6.669 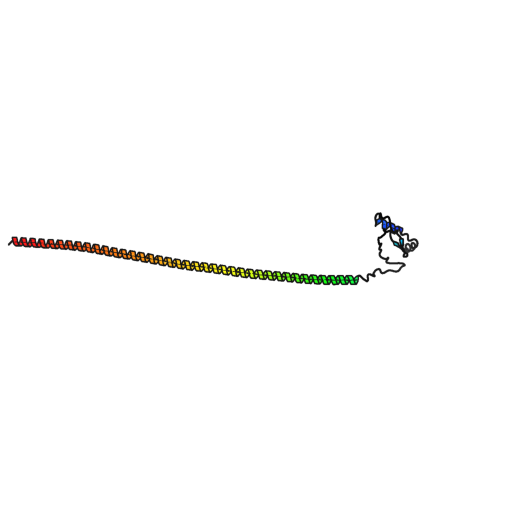-65.272 1.00 90.62 194 MET A CA 1
ATOM 1466 C C . MET A 1 194 ? 55.733 7.912 -66.039 1.00 90.62 194 MET A C 1
ATOM 1468 O O . MET A 1 194 ? 56.308 7.771 -67.119 1.00 90.62 194 MET A O 1
ATOM 1472 N N . MET A 1 195 ? 55.559 9.115 -65.480 1.00 90.94 195 MET A N 1
ATOM 1473 C CA . MET A 1 195 ? 56.100 10.337 -66.084 1.00 90.94 195 MET A CA 1
ATOM 1474 C C . MET A 1 195 ? 57.629 10.295 -66.182 1.00 90.94 195 MET A C 1
ATOM 1476 O O . MET A 1 195 ? 58.172 10.591 -67.244 1.00 90.94 195 MET A O 1
ATOM 1480 N N . MET A 1 196 ? 58.331 9.870 -65.127 1.00 90.38 196 MET A N 1
ATOM 1481 C CA . MET A 1 196 ? 59.792 9.745 -65.161 1.00 90.38 196 MET A CA 1
ATOM 1482 C C . MET A 1 196 ? 60.267 8.719 -66.196 1.00 90.38 196 MET A C 1
ATOM 1484 O O . MET A 1 196 ? 61.233 8.986 -66.912 1.00 90.38 196 MET A O 1
ATOM 1488 N N . MET A 1 197 ? 59.578 7.582 -66.339 1.00 90.56 197 MET A N 1
ATOM 1489 C CA . MET A 1 197 ? 59.896 6.597 -67.378 1.00 90.56 197 MET A CA 1
ATOM 1490 C C . MET A 1 197 ? 59.688 7.158 -68.789 1.00 90.56 197 MET A C 1
ATOM 1492 O O . MET A 1 197 ? 60.546 6.952 -69.649 1.00 90.56 197 MET A O 1
ATOM 1496 N N . MET A 1 198 ? 58.606 7.910 -69.030 1.00 90.56 198 MET A N 1
ATOM 1497 C CA . MET A 1 198 ? 58.392 8.583 -70.318 1.00 90.56 198 MET A CA 1
ATOM 1498 C C . MET A 1 198 ? 59.509 9.588 -70.625 1.00 90.56 198 MET A C 1
ATOM 1500 O O . MET A 1 198 ? 60.046 9.578 -71.732 1.00 90.56 198 MET A O 1
ATOM 1504 N N . VAL A 1 199 ? 59.924 10.398 -69.645 1.00 93.81 199 VAL A N 1
ATOM 1505 C CA . VAL A 1 199 ? 61.030 11.357 -69.813 1.00 93.81 199 VAL A CA 1
ATOM 1506 C C . VAL A 1 199 ? 62.349 10.643 -70.119 1.00 93.81 199 VAL A C 1
ATOM 1508 O O . VAL A 1 199 ? 63.060 11.054 -71.036 1.00 93.81 199 VAL A O 1
ATOM 1511 N N . MET A 1 200 ? 62.669 9.553 -69.412 1.00 91.06 200 MET A N 1
ATOM 1512 C CA . MET A 1 200 ? 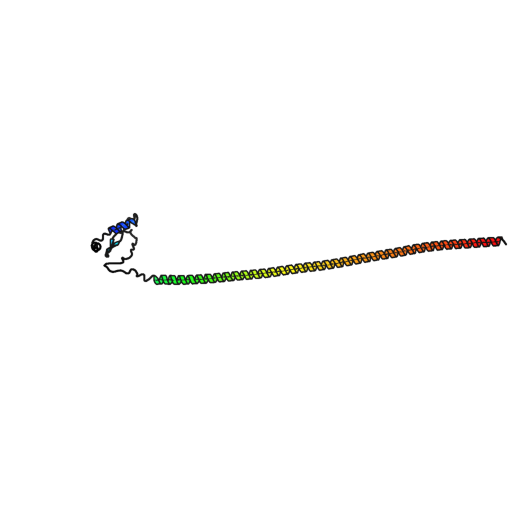63.879 8.771 -69.694 1.00 91.06 200 MET A CA 1
ATOM 1513 C C . MET A 1 200 ? 63.867 8.168 -71.103 1.00 91.06 200 MET A C 1
ATOM 1515 O O . MET A 1 200 ? 64.889 8.225 -71.788 1.00 91.06 200 MET A O 1
ATOM 1519 N N . MET A 1 201 ? 62.728 7.642 -71.569 1.00 89.75 201 MET A N 1
ATOM 1520 C CA . MET A 1 201 ? 62.611 7.138 -72.942 1.00 89.75 201 MET A CA 1
ATOM 1521 C C . MET A 1 201 ? 62.811 8.242 -73.985 1.00 89.75 201 MET A C 1
ATOM 1523 O O . MET A 1 201 ? 63.513 8.024 -74.973 1.00 89.75 201 MET A O 1
ATOM 1527 N N . VAL A 1 202 ? 62.261 9.439 -73.758 1.00 92.31 202 VAL A N 1
ATOM 1528 C CA . VAL A 1 202 ? 62.463 10.590 -74.653 1.00 92.31 202 VAL A CA 1
ATOM 1529 C C . VAL A 1 202 ? 63.927 11.029 -74.664 1.00 92.31 202 VAL A C 1
ATOM 1531 O O . VAL A 1 202 ? 64.487 11.226 -75.741 1.00 92.31 202 VAL A O 1
ATOM 1534 N N . MET A 1 203 ? 64.580 11.122 -73.501 1.00 89.62 203 MET A N 1
ATOM 1535 C CA . MET A 1 203 ? 66.005 11.466 -73.436 1.00 89.62 203 MET A CA 1
ATOM 1536 C C . MET A 1 203 ? 66.884 10.431 -74.148 1.00 89.62 203 MET A C 1
ATOM 1538 O O . MET A 1 203 ? 67.793 10.816 -74.884 1.00 89.62 203 MET A O 1
ATOM 1542 N N . MET A 1 204 ? 66.599 9.131 -73.997 1.00 88.94 204 MET A N 1
ATOM 1543 C CA . MET A 1 204 ? 67.310 8.090 -74.750 1.00 88.94 204 MET A CA 1
ATOM 1544 C C . MET A 1 204 ? 67.076 8.202 -76.261 1.00 88.94 204 MET A C 1
ATOM 1546 O O . MET A 1 204 ? 68.033 8.085 -77.027 1.00 88.94 204 MET A O 1
ATOM 1550 N N . MET A 1 205 ? 65.846 8.484 -76.703 1.00 88.31 205 MET A N 1
ATOM 1551 C CA . MET A 1 205 ? 65.566 8.722 -78.124 1.00 88.31 205 MET A CA 1
ATOM 1552 C C . MET A 1 205 ? 66.297 9.958 -78.664 1.00 88.31 205 MET A C 1
ATOM 1554 O O . MET A 1 205 ? 66.852 9.894 -79.760 1.00 88.31 205 MET A O 1
ATOM 1558 N N . MET A 1 206 ? 66.364 11.057 -77.902 1.00 87.50 206 MET A N 1
ATOM 1559 C CA . MET A 1 206 ? 67.131 12.243 -78.305 1.00 87.50 206 MET A CA 1
ATOM 1560 C C . MET A 1 206 ? 68.634 11.953 -78.401 1.00 87.50 206 MET A C 1
ATOM 1562 O O . MET A 1 206 ? 69.266 12.380 -79.367 1.00 87.50 206 MET A O 1
ATOM 1566 N N . MET A 1 207 ? 69.208 11.198 -77.456 1.00 87.56 207 MET A N 1
ATOM 1567 C CA . MET A 1 207 ? 70.617 10.789 -77.530 1.00 87.56 207 MET A CA 1
ATOM 1568 C C . MET A 1 207 ? 70.899 9.892 -78.741 1.00 87.56 207 MET A C 1
ATOM 1570 O O . MET A 1 207 ? 71.898 10.106 -79.427 1.00 87.56 207 MET A O 1
ATOM 1574 N N . MET A 1 208 ? 70.017 8.932 -79.046 1.00 86.81 208 MET A N 1
ATOM 1575 C CA . MET A 1 208 ? 70.155 8.105 -80.252 1.00 86.81 208 MET A CA 1
ATOM 1576 C C . MET A 1 208 ? 70.081 8.945 -81.531 1.00 86.81 208 MET A C 1
ATOM 1578 O O . MET A 1 208 ? 70.931 8.778 -82.402 1.00 86.81 208 MET A O 1
ATOM 1582 N N . MET A 1 209 ? 69.134 9.884 -81.633 1.00 85.81 209 MET A N 1
ATOM 1583 C CA . MET A 1 209 ? 69.054 10.780 -82.793 1.00 85.81 209 MET A CA 1
ATOM 1584 C C . MET A 1 209 ? 70.312 11.646 -82.956 1.00 85.81 209 MET A C 1
ATOM 1586 O O . MET A 1 209 ? 70.783 11.814 -84.079 1.00 85.81 209 MET A O 1
ATOM 1590 N N . MET A 1 210 ? 70.899 12.150 -81.862 1.00 83.81 210 MET A N 1
ATOM 1591 C CA . MET A 1 210 ? 72.165 12.891 -81.940 1.00 83.81 210 MET A CA 1
ATOM 1592 C C . MET A 1 210 ? 73.343 12.019 -82.387 1.00 83.81 210 MET A C 1
ATOM 1594 O O . MET A 1 210 ? 74.147 12.486 -83.190 1.00 83.81 210 MET A O 1
ATOM 1598 N N . MET A 1 211 ? 73.445 10.766 -81.925 1.00 84.94 211 MET A N 1
ATOM 1599 C CA . MET A 1 211 ? 74.499 9.858 -82.400 1.00 84.94 211 MET A CA 1
ATOM 1600 C C . MET A 1 211 ? 74.372 9.554 -83.895 1.00 84.94 211 MET A C 1
ATOM 1602 O O . MET A 1 211 ? 75.386 9.536 -84.586 1.00 84.94 211 MET A O 1
ATOM 1606 N N . VAL A 1 212 ? 73.149 9.363 -84.400 1.00 86.88 212 VAL A N 1
ATOM 1607 C CA . VAL A 1 212 ? 72.912 9.137 -85.836 1.00 86.88 212 VAL A CA 1
ATOM 1608 C C . VAL A 1 212 ? 73.288 10.365 -86.665 1.00 86.88 212 VAL A C 1
ATOM 1610 O O . VAL A 1 212 ? 73.830 10.203 -87.745 1.00 86.88 212 VAL A O 1
ATOM 1613 N N . MET A 1 213 ? 73.059 11.584 -86.167 1.00 80.50 213 MET A N 1
ATOM 1614 C CA . MET A 1 213 ? 73.475 12.804 -86.875 1.00 80.50 213 MET A CA 1
ATOM 1615 C C . MET A 1 213 ? 74.995 13.050 -86.869 1.00 80.50 213 MET A C 1
ATOM 1617 O O . MET A 1 213 ? 75.462 13.894 -87.629 1.00 80.50 213 MET A O 1
ATOM 1621 N N . MET A 1 214 ? 75.765 12.368 -86.013 1.00 79.44 214 MET A N 1
ATOM 1622 C CA . MET A 1 214 ? 77.233 12.472 -85.972 1.00 79.44 214 MET A CA 1
ATOM 1623 C C . MET A 1 214 ? 77.963 11.456 -86.866 1.00 79.44 214 MET A C 1
ATOM 1625 O O . MET A 1 214 ? 79.182 11.570 -87.005 1.00 79.44 214 MET A O 1
ATOM 1629 N N . TRP A 1 215 ? 77.253 10.483 -87.443 1.00 71.62 215 TRP A N 1
ATOM 1630 C CA . TRP A 1 215 ? 77.775 9.505 -88.405 1.00 71.62 215 TRP A CA 1
ATOM 1631 C C . TRP A 1 215 ? 77.398 9.890 -89.836 1.00 71.62 215 TRP A C 1
ATOM 1633 O O . TRP A 1 215 ? 78.253 9.692 -90.727 1.00 71.62 215 TRP A O 1
#